Protein 3PH9 (pdb70)

Solvent-accessible surface area: 13250 Å² total; per-residue (Å²): 165,60,45,2,3,24,35,0,5,86,119,5,114,7,13,6,2,19,30,28,0,36,88,89,0,105,159,50,148,62,2,0,0,0,0,3,1,87,79,155,24,156,144,0,72,42,0,16,154,53,0,25,146,34,156,79,0,18,85,6,1,76,84,97,7,20,2,0,1,2,73,48,45,18,112,36,184,96,0,19,72,48,31,117,27,30,2,0,0,1,1,0,4,11,63,79,70,20,24,53,82,1,27,14,134,56,103,129,111,56,4,10,1,44,58,152,3,21,97,61,0,23,87,8,0,72,66,1,45,150,41,82,206,118,60,62,0,9,25,37,0,4,110,120,4,116,7,13,6,4,18,33,28,0,34,100,76,0,103,155,48,112,62,1,0,0,0,0,4,1,88,71,145,26,157,140,0,68,40,0,14,154,55,0,36,149,43,149,78,0,17,84,8,2,75,78,99,6,20,2,0,0,3,69,45,44,15,114,37,180,97,0,22,76,46,30,121,27,32,1,0,0,1,1,0,3,10,61,79,74,19,28,57,105,6,28,16,124,41,106,120,103,58,5,10,2,41,56,167,4,20,96,44,0,18,80,11,0,89,80,0,48,177,25,64,120,79,173

InterPro domains:
  IPR012336 Thioredoxin-like fold [PF13899] (43-124)
  IPR036249 Thioredoxin-like superfamily [SSF52833] (38-136)
  IPR051099 Anterior Gradient and Thioredoxin Domain [PTHR15337] (5-162)

Foldseek 3Di:
DDDQCLLQAPLADADEDPVVQLVCCLVVQAKEKEWEAANPDPQRVQQSNLNHVDDLNRVCRRPRYHYGYDDDDDPDCQQAVLHDDPRFIWIAGNVRRTPPVLFFDDPNRTGDDGNVRVVSVSVSSVVSSVGPD/DDDQCLLQAPLADADEDPVVQLVCCLVVQAKAKEWEADNPDVQQVQQSNVNHVDVLNRVCRRPRYHYHYDPDDDPDCQQAVLHDDPGFIWIAGNVRHTPQVLFFDDPNRGGDDGNVRVVSVSVSSVVSSCHPVVD

Radius of gyration: 19.76 Å; Cα contacts (8 Å, |Δi|>4): 494; chains: 2; bounding box: 32×37×58 Å

Structure (mmCIF, N/CA/C/O backbone):
data_3PH9
#
_entry.id   3PH9
#
_cell.length_a   33.290
_cell.length_b   71.450
_cell.length_c   59.810
_cell.angle_alpha   90.00
_cell.angle_beta   97.72
_cell.angle_gamma   90.00
#
_symmetry.space_group_name_H-M   'P 1 21 1'
#
loop_
_entity.id
_entity.type
_entity.pdbx_description
1 polymer 'Anterior gradient protein 3 homolog'
2 water water
#
loop_
_atom_site.group_PDB
_atom_site.id
_atom_site.type_symbol
_atom_site.label_atom_id
_atom_site.label_alt_id
_atom_site.label_comp_id
_atom_site.label_asym_id
_atom_site.label_entity_id
_atom_site.label_seq_id
_atom_site.pdbx_PDB_ins_code
_atom_site.Cartn_x
_atom_site.Cartn_y
_atom_site.Cartn_z
_atom_site.occupancy
_atom_site.B_iso_or_equiv
_atom_site.auth_seq_id
_atom_site.auth_comp_id
_atom_site.auth_asym_id
_atom_site.auth_atom_id
_atom_site.pdbx_PDB_model_num
ATOM 1 N N . PRO A 1 16 ? 19.988 54.817 51.294 1.00 39.98 31 PRO A N 1
ATOM 2 C CA . PRO A 1 16 ? 18.611 54.477 51.690 1.00 39.21 31 PRO A CA 1
ATOM 3 C C . PRO A 1 16 ? 18.126 53.159 51.050 1.00 37.31 31 PRO A C 1
ATOM 4 O O . PRO A 1 16 ? 17.757 53.131 49.871 1.00 37.35 31 PRO A O 1
ATOM 8 N N . GLN A 1 17 ? 18.134 52.080 51.833 1.00 35.10 32 GLN A N 1
ATOM 9 C CA . GLN A 1 17 ? 17.832 50.742 51.312 1.00 32.52 32 GLN A CA 1
ATOM 10 C C . GLN A 1 17 ? 16.427 50.644 50.722 1.00 30.94 32 GLN A C 1
ATOM 11 O O . GLN A 1 17 ? 15.448 50.889 51.416 1.00 30.63 32 GLN A O 1
ATOM 17 N N . THR A 1 18 ? 16.338 50.280 49.441 1.00 29.25 33 THR A N 1
ATOM 18 C CA . THR A 1 18 ? 15.060 49.984 48.791 1.00 27.86 33 THR A CA 1
ATOM 19 C C . THR A 1 18 ? 14.954 48.492 48.567 1.00 25.78 33 THR A C 1
ATOM 20 O O . THR A 1 18 ? 15.967 47.795 48.512 1.00 26.68 33 THR A O 1
ATOM 24 N N . LEU A 1 19 ? 13.737 47.989 48.432 1.00 23.41 34 LEU A N 1
ATOM 25 C CA . LEU A 1 19 ? 13.561 46.575 48.134 1.00 21.83 34 LEU A CA 1
ATOM 26 C C . LEU A 1 19 ? 13.846 46.291 46.656 1.00 20.00 34 LEU A C 1
ATOM 27 O O . LEU A 1 19 ? 14.238 45.191 46.315 1.00 19.28 34 LEU A O 1
ATOM 32 N N . SER A 1 20 ? 13.621 47.266 45.781 1.00 18.29 35 SER A N 1
ATOM 33 C CA . SER A 1 20 ? 13.840 47.032 44.356 1.00 17.38 35 SER A CA 1
ATOM 34 C C . SER A 1 20 ? 15.326 46.966 43.979 1.00 17.46 35 SER A C 1
ATOM 35 O O . SER A 1 20 ? 15.710 46.227 43.056 1.00 15.90 35 SER A O 1
ATOM 38 N N . ARG A 1 21 ? 16.162 47.756 44.663 1.00 16.80 36 ARG A N 1
ATOM 39 C CA . ARG A 1 21 ? 17.612 47.748 44.419 1.00 17.73 36 ARG A CA 1
ATOM 40 C C . ARG A 1 21 ? 17.962 47.920 42.948 1.00 17.82 36 ARG A C 1
ATOM 41 O O . ARG A 1 21 ? 18.876 47.275 42.451 1.00 19.29 36 ARG A O 1
ATOM 49 N N . GLY A 1 22 ? 17.187 48.733 42.237 1.00 18.32 37 GLY A N 1
ATOM 50 C CA . GLY A 1 22 ? 17.413 48.975 40.816 1.00 18.71 37 GLY A CA 1
ATOM 51 C C . GLY A 1 22 ? 16.785 48.045 39.781 1.00 17.81 37 GLY A C 1
ATOM 52 O O . GLY A 1 22 ? 16.886 48.327 38.579 1.00 20.06 37 GLY A O 1
ATOM 53 N N . TRP A 1 23 ? 16.113 46.979 40.207 1.00 15.75 38 TRP A N 1
ATOM 54 C CA . TRP A 1 23 ? 15.495 46.010 39.258 1.00 15.37 38 TRP A CA 1
ATOM 55 C C . TRP A 1 23 ? 14.109 46.396 38.704 1.00 16.30 38 TRP A C 1
ATOM 56 O O . TRP A 1 23 ? 13.560 45.701 37.822 1.00 16.47 38 TRP A O 1
ATOM 67 N N . GLY A 1 24 ? 13.546 47.478 39.222 1.00 17.95 39 GLY A N 1
ATOM 68 C CA . GLY A 1 24 ? 12.216 47.952 38.822 1.00 19.11 39 GLY A CA 1
ATOM 69 C C . GLY A 1 24 ? 11.448 48.551 39.991 1.00 20.90 39 GLY A C 1
ATOM 70 O O . GLY A 1 24 ? 10.934 47.833 40.821 1.00 19.82 39 GLY A O 1
ATOM 71 N N . ASP A 1 25 ? 11.362 49.882 40.068 1.00 23.28 40 ASP A N 1
ATOM 72 C CA . ASP A 1 25 ? 10.687 50.533 41.206 1.00 24.53 40 ASP A CA 1
ATOM 73 C C . ASP A 1 25 ? 9.149 50.350 41.213 1.00 24.97 40 ASP A C 1
ATOM 74 O O . ASP A 1 25 ? 8.517 50.533 42.260 1.00 24.75 40 ASP A O 1
ATOM 79 N N . ASP A 1 26 ? 8.553 50.003 40.068 1.00 24.69 41 ASP A N 1
ATOM 80 C CA . ASP A 1 26 ? 7.093 49.814 39.972 1.00 25.16 41 ASP A CA 1
ATOM 81 C C . ASP A 1 26 ? 6.681 48.359 40.178 1.00 23.52 41 ASP A C 1
ATOM 82 O O . ASP A 1 26 ? 5.501 48.024 40.095 1.00 24.27 41 ASP A O 1
ATOM 87 N N . ILE A 1 27 ? 7.654 47.473 40.382 1.00 21.34 42 ILE A N 1
ATOM 88 C CA . ILE A 1 27 ? 7.342 46.096 40.783 1.00 18.65 42 ILE A CA 1
ATOM 89 C C . ILE A 1 27 ? 7.028 46.128 42.268 1.00 17.91 42 ILE A C 1
ATOM 90 O O . ILE A 1 27 ? 7.634 46.901 43.028 1.00 17.49 42 ILE A O 1
ATOM 95 N N . THR A 1 28 ? 6.068 45.324 42.689 1.00 17.34 43 THR A N 1
ATOM 96 C CA . THR A 1 28 ? 5.812 45.154 44.127 1.00 17.41 43 THR A CA 1
ATOM 97 C C . THR A 1 28 ? 6.547 43.878 44.523 1.00 15.92 43 THR A C 1
ATOM 98 O O . THR A 1 28 ? 6.111 42.775 44.226 1.00 16.79 43 THR A O 1
ATOM 102 N N . TRP A 1 29 ? 7.678 44.077 45.184 1.00 14.65 44 TRP A N 1
ATOM 103 C CA . TRP A 1 29 ? 8.622 43.027 45.523 1.00 12.44 44 TRP A CA 1
ATOM 104 C C . TRP A 1 29 ? 8.193 42.381 46.835 1.00 12.06 44 TRP A C 1
ATOM 105 O O . TRP A 1 29 ? 7.738 43.076 47.740 1.00 11.51 44 TRP A O 1
ATOM 116 N N . VAL A 1 30 ? 8.307 41.063 46.929 1.00 10.51 45 VAL A N 1
ATOM 117 C CA . VAL A 1 30 ? 8.241 40.400 48.226 1.00 9.89 45 VAL A CA 1
ATOM 118 C C . VAL A 1 30 ? 9.605 40.539 48.861 1.00 10.25 45 VAL A C 1
ATOM 119 O O . VAL A 1 30 ? 10.603 40.766 48.163 1.00 9.95 45 VAL A O 1
ATOM 123 N N . GLN A 1 31 ? 9.659 40.332 50.171 1.00 10.08 46 GLN A N 1
ATOM 124 C CA . GLN A 1 31 ? 10.904 40.537 50.934 1.00 10.71 46 GLN A CA 1
ATOM 125 C C . GLN A 1 31 ? 11.688 39.235 51.134 1.00 10.36 46 GLN A C 1
ATOM 126 O O . GLN A 1 31 ? 12.927 39.228 51.203 1.00 11.32 46 GLN A O 1
ATOM 132 N N . THR A 1 32 ? 10.978 38.126 51.257 1.00 10.65 47 THR A N 1
ATOM 133 C CA . THR A 1 32 ? 11.622 36.856 51.593 1.00 9.34 47 THR A CA 1
ATOM 134 C C . THR A 1 32 ? 11.202 35.754 50.636 1.00 9.73 47 THR A C 1
ATOM 135 O O . THR A 1 32 ? 10.196 35.847 49.917 1.00 8.37 47 THR A O 1
ATOM 139 N N . TYR A 1 33 ? 12.007 34.705 50.637 1.00 9.30 48 TYR A N 1
ATOM 140 C CA . TYR A 1 33 ? 11.733 33.528 49.836 1.00 9.34 48 TYR A CA 1
ATOM 141 C C . TYR A 1 33 ? 10.414 32.873 50.277 1.00 9.15 48 TYR A C 1
ATOM 142 O O . TYR A 1 33 ? 9.575 32.537 49.446 1.00 8.23 48 TYR A O 1
ATOM 151 N N . GLU A 1 34 ? 10.216 32.718 51.582 1.00 9.30 49 GLU A N 1
ATOM 152 C CA . GLU A 1 34 ? 8.996 32.079 52.084 1.00 9.86 49 GLU A CA 1
ATOM 153 C C . GLU A 1 34 ? 7.731 32.873 51.701 1.00 9.54 49 GLU A C 1
ATOM 154 O O . GLU A 1 34 ? 6.701 32.301 51.365 1.00 9.31 49 GLU A O 1
ATOM 160 N N . GLU A 1 35 ? 7.821 34.195 51.729 1.00 9.28 50 GLU A N 1
ATOM 161 C CA . GLU A 1 35 ? 6.721 35.038 51.272 1.00 9.32 50 GLU A CA 1
ATOM 162 C C . GLU A 1 35 ? 6.473 34.833 49.772 1.00 8.94 50 GLU A C 1
ATOM 163 O O . GLU A 1 35 ? 5.325 34.715 49.343 1.00 9.31 50 GLU A O 1
ATOM 169 N N . GLY A 1 36 ? 7.560 34.829 48.995 1.00 8.38 51 GLY A N 1
ATOM 170 C CA . GLY A 1 36 ? 7.515 34.547 47.556 1.00 7.55 51 GLY A CA 1
ATOM 171 C C . GLY A 1 36 ? 6.794 33.243 47.284 1.00 7.60 51 GLY A C 1
ATOM 172 O O . GLY A 1 36 ? 5.882 33.218 46.477 1.00 9.13 51 GLY A O 1
ATOM 173 N N . LEU A 1 37 ? 7.168 32.174 47.985 1.00 7.59 52 LEU A N 1
ATOM 174 C CA . LEU A 1 37 ? 6.529 30.874 47.769 1.00 8.43 52 LEU A CA 1
ATOM 175 C C . LEU A 1 37 ? 5.053 30.885 48.152 1.00 8.74 52 LEU A C 1
ATOM 176 O O . LEU A 1 37 ? 4.231 30.285 47.464 1.00 7.74 52 LEU A O 1
ATOM 181 N N . PHE A 1 38 ? 4.735 31.574 49.250 1.00 10.16 53 PHE A N 1
ATOM 182 C CA . PHE A 1 38 ? 3.362 31.676 49.711 1.00 11.77 53 PHE A CA 1
ATOM 183 C C . PHE A 1 38 ? 2.476 32.279 48.618 1.00 11.71 53 PHE A C 1
ATOM 184 O O . PHE A 1 38 ? 1.462 31.683 48.250 1.00 12.36 53 PHE A O 1
ATOM 192 N N . TYR A 1 39 ? 2.874 33.438 48.089 1.00 10.84 54 TYR A N 1
ATOM 193 C CA . TYR A 1 39 ? 2.094 34.109 47.050 1.00 11.27 54 TYR A CA 1
ATOM 194 C C . TYR A 1 39 ? 2.132 33.423 45.699 1.00 10.44 54 TYR A C 1
ATOM 195 O O . TYR A 1 39 ? 1.145 33.447 44.963 1.00 10.03 54 TYR A O 1
ATOM 204 N N . ALA A 1 40 ? 3.256 32.805 45.360 1.00 9.62 55 ALA A N 1
ATOM 205 C CA . ALA A 1 40 ? 3.330 32.027 44.113 1.00 9.49 55 ALA A CA 1
ATOM 206 C C . ALA A 1 40 ? 2.294 30.920 44.058 1.00 9.22 55 ALA A C 1
ATOM 207 O O . ALA A 1 40 ? 1.552 30.776 43.059 1.00 9.29 55 ALA A O 1
ATOM 209 N N . GLN A 1 41 ? 2.232 30.133 45.123 1.00 8.94 56 GLN A N 1
ATOM 210 C CA . GLN A 1 41 ? 1.301 29.030 45.153 1.00 10.02 56 GLN A CA 1
ATOM 211 C C . GLN A 1 41 ? -0.167 29.535 45.200 1.00 10.48 56 GLN A C 1
ATOM 212 O O . GLN A 1 41 ? -0.993 29.023 44.456 1.00 10.02 56 GLN A O 1
ATOM 218 N N . LYS A 1 42 ? -0.460 30.558 46.013 1.00 10.64 57 LYS A N 1
ATOM 219 C CA . LYS A 1 42 ? -1.831 31.087 46.154 1.00 12.17 57 LYS A CA 1
ATOM 220 C C . LYS A 1 42 ? -2.347 31.734 44.865 1.00 12.67 57 LYS A C 1
ATOM 221 O O . LYS A 1 42 ? -3.504 31.525 44.456 1.00 12.39 57 LYS A O 1
ATOM 227 N N . SER A 1 43 ? -1.487 32.524 44.229 1.00 12.38 58 SER A N 1
ATOM 228 C CA . SER A 1 43 ? -1.887 33.271 43.032 1.00 12.96 58 SER A CA 1
ATOM 229 C C . SER A 1 43 ? -1.626 32.509 41.739 1.00 12.87 58 SER A C 1
ATOM 230 O O . SER A 1 43 ? -2.007 32.972 40.648 1.00 12.67 58 SER A O 1
ATOM 233 N N . LYS A 1 44 ? -1.026 31.320 41.868 1.00 12.62 59 LYS A N 1
ATOM 234 C CA . LYS A 1 44 ? -0.696 30.476 40.726 1.00 12.13 59 LYS A CA 1
ATOM 235 C C . LYS A 1 44 ? 0.173 31.207 39.697 1.00 12.11 59 LYS A C 1
ATOM 236 O O . LYS A 1 44 ? -0.083 31.157 38.495 1.00 12.69 59 LYS A O 1
ATOM 242 N N . LYS A 1 45 ? 1.202 31.884 40.208 1.00 11.12 60 LYS A N 1
ATOM 243 C CA . LYS A 1 45 ? 2.186 32.625 39.419 1.00 11.39 60 LYS A CA 1
ATOM 244 C C . LYS A 1 45 ? 3.571 32.064 39.764 1.00 10.48 60 LYS A C 1
ATOM 245 O O . LYS A 1 45 ? 3.793 31.687 40.903 1.00 11.24 60 LYS A O 1
ATOM 251 N N . PRO A 1 46 ? 4.496 31.984 38.785 1.00 10.57 61 PRO A N 1
ATOM 252 C CA . PRO A 1 46 ? 5.851 31.600 39.152 1.00 9.09 61 PRO A CA 1
ATOM 253 C C . PRO A 1 46 ? 6.494 32.676 39.999 1.00 9.95 61 PRO A C 1
ATOM 254 O O . PRO A 1 46 ? 6.092 33.844 39.934 1.00 9.86 61 PRO A O 1
ATOM 258 N N . LEU A 1 47 ? 7.483 32.272 40.792 1.00 9.72 62 LEU A N 1
ATOM 259 C CA . LEU A 1 47 ? 8.352 33.208 41.500 1.00 9.66 62 LEU A CA 1
ATOM 260 C C . LEU A 1 47 ? 9.676 33.401 40.758 1.00 9.99 62 LEU A C 1
ATOM 261 O O . LEU A 1 47 ? 10.324 32.437 40.326 1.00 9.88 62 LEU A O 1
ATOM 266 N N . MET A 1 48 ? 10.073 34.659 40.604 1.00 9.76 63 MET A N 1
ATOM 267 C CA . MET A 1 48 ? 11.329 34.986 39.992 1.00 10.74 63 MET A CA 1
ATOM 268 C C . MET A 1 48 ? 12.272 35.470 41.081 1.00 10.75 63 MET A C 1
ATOM 269 O O . MET A 1 48 ? 11.933 36.394 41.807 1.00 11.48 63 MET A O 1
ATOM 274 N N . VAL A 1 49 ? 13.420 34.795 41.231 1.00 9.79 64 VAL A N 1
ATOM 275 C CA . VAL A 1 49 ? 14.363 35.076 42.300 1.00 9.60 64 VAL A CA 1
ATOM 276 C C . VAL A 1 49 ? 15.626 35.563 41.622 1.00 9.30 64 VAL A C 1
ATOM 277 O O . VAL A 1 49 ? 16.273 34.803 40.901 1.00 9.35 64 VAL A O 1
ATOM 281 N N . ILE A 1 50 ? 15.954 36.824 41.850 1.00 8.62 65 ILE A N 1
ATOM 282 C CA . ILE A 1 50 ? 17.099 37.457 41.211 1.00 8.62 65 ILE A CA 1
ATOM 283 C C . ILE A 1 50 ? 18.162 37.660 42.265 1.00 8.53 65 ILE A C 1
ATOM 284 O O . ILE A 1 50 ? 17.975 38.444 43.211 1.00 7.12 65 ILE A O 1
ATOM 289 N N . HIS A 1 51 ? 19.270 36.920 42.117 1.00 8.70 66 HIS A N 1
ATOM 290 C CA . HIS A 1 51 ? 20.387 36.984 43.039 1.00 9.35 66 HIS A CA 1
ATOM 291 C C . HIS A 1 51 ? 21.422 37.911 42.437 1.00 9.78 66 HIS A C 1
ATOM 292 O O . HIS A 1 51 ? 21.782 37.745 41.279 1.00 10.15 66 HIS A O 1
ATOM 299 N N . HIS A 1 52 ? 21.923 38.840 43.233 1.00 10.03 67 HIS A N 1
ATOM 300 C CA . HIS A 1 52 ? 22.846 39.863 42.731 1.00 10.93 67 HIS A CA 1
ATOM 301 C C . HIS A 1 52 ? 23.659 40.494 43.850 1.00 11.51 67 HIS A C 1
ATOM 302 O O . HIS A 1 52 ? 23.458 40.205 45.027 1.00 11.12 67 HIS A O 1
ATOM 309 N N . LEU A 1 53 ? 24.614 41.334 43.479 1.00 13.65 68 LEU A N 1
ATOM 310 C CA . LEU A 1 53 ? 25.428 42.066 44.459 1.00 14.56 68 LEU A CA 1
ATOM 311 C C . LEU A 1 53 ? 25.560 43.501 43.972 1.00 16.63 68 LEU A C 1
ATOM 312 O O . LEU A 1 53 ? 25.540 43.745 42.767 1.00 15.45 68 LEU A O 1
ATOM 317 N N . GLU A 1 54 ? 25.690 44.445 44.901 1.00 18.49 69 GLU A N 1
ATOM 318 C CA . GLU A 1 54 ? 25.646 45.858 44.509 1.00 21.33 69 GLU A CA 1
ATOM 319 C C . GLU A 1 54 ? 26.995 46.252 43.884 1.00 22.51 69 GLU A C 1
ATOM 320 O O . GLU A 1 54 ? 27.042 47.032 42.932 1.00 23.56 69 GLU A O 1
ATOM 326 N N . ASP A 1 55 ? 28.076 45.650 44.369 1.00 24.07 70 ASP A N 1
ATOM 327 C CA . ASP A 1 55 ? 29.425 45.937 43.858 1.00 25.76 70 ASP A CA 1
ATOM 328 C C . ASP A 1 55 ? 29.839 45.000 42.714 1.00 25.26 70 ASP A C 1
ATOM 329 O O . ASP A 1 55 ? 31.019 44.706 42.545 1.00 26.69 70 ASP A O 1
ATOM 334 N N . CYS A 1 56 ? 28.873 44.529 41.929 1.00 23.93 71 CYS A N 1
ATOM 335 C CA . CYS A 1 56 ? 29.135 43.623 40.824 1.00 22.24 71 CYS A CA 1
ATOM 336 C C . CYS A 1 56 ? 28.739 44.339 39.540 1.00 21.68 71 CYS A C 1
ATOM 337 O O . CYS A 1 56 ? 27.552 44.616 39.338 1.00 21.64 71 CYS A O 1
ATOM 340 N N . GLN A 1 57 ? 29.725 44.651 38.686 1.00 20.46 72 GLN A N 1
ATOM 341 C CA . GLN A 1 57 ? 29.476 45.342 37.395 1.00 19.87 72 GLN A CA 1
ATOM 342 C C . GLN A 1 57 ? 28.443 44.631 36.536 1.00 18.30 72 GLN A C 1
ATOM 343 O O . GLN A 1 57 ? 27.587 45.273 35.928 1.00 17.27 72 GLN A O 1
ATOM 349 N N . TYR A 1 58 ? 28.546 43.308 36.470 1.00 17.23 73 TYR A N 1
ATOM 350 C CA . TYR A 1 58 ? 27.614 42.506 35.689 1.00 16.60 73 TYR A CA 1
ATOM 351 C C . TYR A 1 58 ? 26.173 42.555 36.225 1.00 15.44 73 TYR A C 1
ATOM 352 O O . TYR A 1 58 ? 25.225 42.678 35.452 1.00 14.08 73 TYR A O 1
ATOM 361 N N . SER A 1 59 ? 26.022 42.478 37.547 1.00 14.65 74 SER A N 1
ATOM 362 C CA . SER A 1 59 ? 24.745 42.735 38.209 1.00 13.90 74 SER A CA 1
ATOM 363 C C . SER A 1 59 ? 24.224 44.128 37.893 1.00 14.04 74 SER A C 1
ATOM 364 O O . SER A 1 59 ? 23.056 44.278 37.562 1.00 13.57 74 SER A O 1
ATOM 367 N N . GLN A 1 60 ? 25.077 45.143 37.990 1.00 14.57 75 GLN A N 1
ATOM 368 C CA . GLN A 1 60 ? 24.645 46.539 37.697 1.00 15.73 75 GLN A CA 1
ATOM 369 C C . GLN A 1 60 ? 24.186 46.720 36.254 1.00 15.40 75 GLN A C 1
ATOM 370 O O . GLN A 1 60 ? 23.144 47.343 35.970 1.00 15.79 75 GLN A O 1
ATOM 376 N N . ALA A 1 61 ? 24.953 46.162 35.329 1.00 15.27 76 ALA A N 1
ATOM 377 C CA . ALA A 1 61 ? 24.637 46.304 33.907 1.00 14.95 76 ALA A CA 1
ATOM 378 C C . ALA A 1 61 ? 23.332 45.605 33.554 1.00 14.60 76 ALA A C 1
ATOM 379 O O . ALA A 1 61 ? 22.501 46.163 32.794 1.00 14.86 76 ALA A O 1
ATOM 381 N N . LEU A 1 62 ? 23.142 44.383 34.062 1.00 12.85 77 LEU A N 1
ATOM 382 C CA . LEU A 1 62 ? 21.892 43.660 33.800 1.00 13.27 77 LEU A CA 1
ATOM 383 C C . LEU A 1 62 ? 20.677 44.378 34.402 1.00 12.83 77 LEU A C 1
ATOM 384 O O . LEU A 1 62 ? 19.614 44.449 33.775 1.00 12.99 77 LEU A O 1
ATOM 389 N N . LYS A 1 63 ? 20.788 44.893 35.618 1.00 13.33 78 LYS A N 1
ATOM 390 C CA . LYS A 1 63 ? 19.583 45.426 36.246 1.00 14.21 78 LYS A CA 1
ATOM 391 C C . LYS A 1 63 ? 19.161 46.724 35.586 1.00 15.47 78 LYS A C 1
ATOM 392 O O . LYS A 1 63 ? 17.972 47.010 35.504 1.00 16.11 78 LYS A O 1
ATOM 398 N N . LYS A 1 64 ? 20.135 47.485 35.098 1.00 17.05 79 LYS A N 1
ATOM 399 C CA . LYS A 1 64 ? 19.839 48.732 34.363 1.00 18.59 79 LYS A CA 1
ATOM 400 C C . LYS A 1 64 ? 18.984 48.454 33.125 1.00 18.99 79 LYS A C 1
ATOM 401 O O . LYS A 1 64 ? 18.016 49.173 32.853 1.00 20.36 79 LYS A O 1
ATOM 407 N N . VAL A 1 65 ? 19.311 47.415 32.361 1.00 18.96 80 VAL A N 1
ATOM 408 C CA . VAL A 1 65 ? 18.488 47.084 31.186 1.00 19.01 80 VAL A CA 1
ATOM 409 C C . VAL A 1 65 ? 17.180 46.362 31.564 1.00 18.37 80 VAL 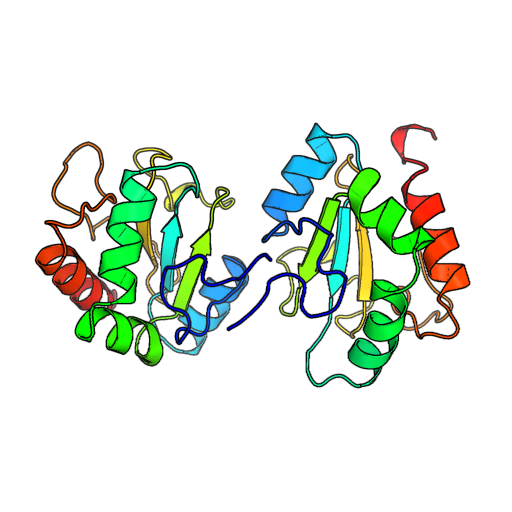A C 1
ATOM 410 O O . VAL A 1 65 ? 16.147 46.572 30.930 1.00 18.69 80 VAL A O 1
ATOM 414 N N . PHE A 1 66 ? 17.210 45.579 32.642 1.00 17.24 81 PHE A N 1
ATOM 415 C CA . PHE A 1 66 ? 16.028 44.888 33.163 1.00 16.74 81 PHE A CA 1
ATOM 416 C C . PHE A 1 66 ? 14.957 45.898 33.628 1.00 16.86 81 PHE A C 1
ATOM 417 O O . PHE A 1 66 ? 13.770 45.809 33.268 1.00 16.70 81 PHE A O 1
ATOM 425 N N . ALA A 1 67 ? 15.391 46.865 34.421 1.00 17.05 82 ALA A N 1
ATOM 426 C CA . ALA A 1 67 ? 14.523 47.939 34.896 1.00 17.37 82 ALA A CA 1
ATOM 427 C C . ALA A 1 67 ? 13.789 48.698 33.776 1.00 18.49 82 ALA A C 1
ATOM 428 O O . ALA A 1 67 ? 12.662 49.143 33.975 1.00 19.55 82 ALA A O 1
ATOM 430 N N . GLN A 1 68 ? 14.434 48.841 32.623 1.00 18.62 83 GLN A N 1
ATOM 431 C CA . GLN A 1 68 ? 13.948 49.726 31.559 1.00 20.32 83 GLN A CA 1
ATOM 432 C C . GLN A 1 68 ? 13.252 48.982 30.409 1.00 19.91 83 GLN A C 1
ATOM 433 O O . GLN A 1 68 ? 12.729 49.612 29.474 1.00 21.19 83 GLN A O 1
ATOM 439 N N . ASN A 1 69 ? 13.230 47.655 30.480 1.00 18.15 84 ASN A N 1
ATOM 440 C CA . ASN A 1 69 ? 12.608 46.858 29.443 1.00 18.32 84 ASN A CA 1
ATOM 441 C C . ASN A 1 69 ? 11.106 46.736 29.683 1.00 18.51 84 ASN A C 1
ATOM 442 O O . ASN A 1 69 ? 10.672 46.166 30.694 1.00 19.17 84 ASN A O 1
ATOM 447 N N . GLU A 1 70 ? 10.312 47.254 28.751 1.00 18.87 85 GLU A N 1
ATOM 448 C CA . GLU A 1 70 ? 8.854 47.283 28.920 1.00 19.26 85 GLU A CA 1
ATOM 449 C C . GLU A 1 70 ? 8.195 45.898 29.050 1.00 18.00 85 GLU A C 1
ATOM 450 O O . GLU A 1 70 ? 7.313 45.696 29.894 1.00 17.66 85 GLU A O 1
ATOM 456 N N . GLU A 1 71 ? 8.581 44.967 28.185 1.00 17.36 86 GLU A N 1
ATOM 457 C CA . GLU A 1 71 ? 7.920 43.657 28.144 1.00 16.47 86 GLU A CA 1
ATOM 458 C C . GLU A 1 71 ? 8.232 42.884 29.423 1.00 15.85 86 GLU A C 1
ATOM 459 O O . GLU A 1 71 ? 7.342 42.240 29.982 1.00 15.05 86 GLU A O 1
ATOM 465 N N . ILE A 1 72 ? 9.491 42.970 29.869 1.00 15.21 87 ILE A N 1
ATOM 466 C CA . ILE A 1 72 ? 9.945 42.342 31.114 1.00 14.69 87 ILE A CA 1
ATOM 467 C C . ILE A 1 72 ? 9.199 42.910 32.320 1.00 13.85 87 ILE A C 1
ATOM 468 O O . ILE A 1 72 ? 8.684 42.176 33.190 1.00 12.36 87 ILE A O 1
ATOM 473 N N . GLN A 1 73 ? 9.105 44.224 32.362 1.00 14.91 88 GLN A N 1
ATOM 474 C CA . GLN A 1 73 ? 8.408 44.899 33.472 1.00 14.96 88 GLN A CA 1
ATOM 475 C C . GLN A 1 73 ? 6.906 44.587 33.555 1.00 15.24 88 GLN A C 1
ATOM 476 O O . GLN A 1 73 ? 6.366 44.380 34.663 1.00 14.79 88 GLN A O 1
ATOM 482 N N . GLU A 1 74 ? 6.238 44.485 32.407 1.00 16.09 89 GLU A N 1
ATOM 483 C CA . GLU A 1 74 ? 4.817 44.098 32.394 1.00 16.33 89 GLU A CA 1
ATOM 484 C C . GLU A 1 74 ? 4.614 42.689 32.937 1.00 15.43 89 GLU A C 1
ATOM 485 O O . GLU A 1 74 ? 3.740 42.487 33.780 1.00 14.44 89 GLU A O 1
ATOM 491 N N . MET A 1 75 ? 5.423 41.721 32.480 1.00 14.41 90 MET A N 1
ATOM 492 C CA . MET A 1 75 ? 5.368 40.367 33.053 1.00 14.12 90 MET A CA 1
ATOM 493 C C . MET A 1 75 ? 5.692 40.356 34.543 1.00 13.26 90 MET A C 1
ATOM 494 O O . MET A 1 75 ? 5.023 39.665 35.302 1.00 13.00 90 MET A O 1
ATOM 499 N N . ALA A 1 76 ? 6.733 41.086 34.935 1.00 13.05 91 ALA A N 1
ATOM 500 C CA . ALA A 1 76 ? 7.202 41.075 36.331 1.00 13.02 91 ALA A CA 1
ATOM 501 C C . ALA A 1 76 ? 6.093 41.588 37.267 1.00 13.14 91 ALA A C 1
ATOM 502 O O . ALA A 1 76 ? 5.855 41.045 38.340 1.00 12.45 91 ALA A O 1
ATOM 504 N N . GLN A 1 77 ? 5.390 42.618 36.805 1.00 13.13 92 GLN A N 1
ATOM 505 C CA . GLN A 1 77 ? 4.364 43.301 37.584 1.00 13.93 92 GLN A CA 1
ATOM 506 C C . GLN A 1 77 ? 3.090 42.460 37.716 1.00 13.36 92 GLN A C 1
ATOM 507 O O . GLN A 1 77 ? 2.465 42.412 38.791 1.00 14.53 92 GLN A O 1
ATOM 513 N N . ASN A 1 78 ? 2.703 41.812 36.628 1.00 13.54 93 ASN A N 1
ATOM 514 C CA . ASN A 1 78 ? 1.377 41.219 36.515 1.00 14.04 93 ASN A CA 1
ATOM 515 C C . ASN A 1 78 ? 1.309 39.708 36.398 1.00 14.05 93 ASN A C 1
ATOM 516 O O . ASN A 1 78 ? 0.235 39.136 36.549 1.00 14.58 93 ASN A O 1
ATOM 521 N N . LYS A 1 79 ? 2.425 39.050 36.105 1.00 13.14 94 LYS A N 1
ATOM 522 C CA . LYS A 1 79 ? 2.385 37.616 35.891 1.00 13.46 94 LYS A CA 1
ATOM 523 C C . LYS A 1 79 ? 3.293 36.832 36.820 1.00 11.37 94 LYS A C 1
ATOM 524 O O . LYS A 1 79 ? 3.172 35.613 36.850 1.00 12.37 94 LYS A O 1
ATOM 530 N N . PHE A 1 80 ? 4.200 37.514 37.541 1.00 10.60 95 PHE A N 1
ATOM 531 C CA . PHE A 1 80 ? 5.144 36.876 38.434 1.00 9.74 95 PHE A CA 1
ATOM 532 C C . PHE A 1 80 ? 5.048 37.406 39.861 1.00 9.42 95 PHE A C 1
ATOM 533 O O . PHE A 1 80 ? 4.587 38.543 40.096 1.00 9.29 95 PHE A O 1
ATOM 541 N N . ILE A 1 81 ? 5.528 36.593 40.790 1.00 8.07 96 ILE A N 1
ATOM 542 C CA . ILE A 1 81 ? 5.879 37.046 42.119 1.00 7.34 96 ILE A CA 1
ATOM 543 C C . ILE A 1 81 ? 7.383 37.339 41.998 1.00 8.07 96 ILE A C 1
ATOM 544 O O . ILE A 1 81 ? 8.108 36.566 41.352 1.00 8.66 96 ILE A O 1
ATOM 549 N N . MET A 1 82 ? 7.822 38.470 42.547 1.00 8.42 97 MET A N 1
ATOM 550 C CA . MET A 1 82 ? 9.175 38.983 42.303 1.00 8.66 97 MET A CA 1
ATOM 551 C C . MET A 1 82 ? 9.980 39.152 43.571 1.00 8.35 97 MET A C 1
ATOM 552 O O . MET A 1 82 ? 9.534 39.809 44.505 1.00 8.53 97 MET A O 1
ATOM 557 N N . LEU A 1 83 ? 11.193 38.573 43.580 1.00 7.93 98 LEU A N 1
ATOM 558 C CA . LEU A 1 83 ? 12.103 38.682 44.726 1.00 8.22 98 LEU A CA 1
ATOM 559 C C . LEU A 1 83 ? 13.526 38.915 44.238 1.00 7.75 98 LEU A C 1
ATOM 560 O O . LEU A 1 83 ? 13.968 38.242 43.302 1.00 7.88 98 LEU A O 1
ATOM 565 N N . ASN A 1 84 ? 14.238 39.843 44.861 1.00 8.96 99 ASN A N 1
ATOM 566 C CA . ASN A 1 84 ? 15.668 39.970 44.605 1.00 9.01 99 ASN A CA 1
ATOM 567 C C . ASN A 1 84 ? 16.428 39.978 45.930 1.00 9.59 99 ASN A C 1
ATOM 568 O O . ASN A 1 84 ? 15.983 40.591 46.905 1.00 8.04 99 ASN A O 1
ATOM 573 N N . LEU A 1 85 ? 17.580 39.301 45.944 1.00 9.98 100 LEU A N 1
ATOM 574 C CA . LEU A 1 85 ? 18.331 39.009 47.158 1.00 10.55 100 LEU A CA 1
ATOM 575 C C . LEU A 1 85 ? 19.794 39.292 46.928 1.00 10.98 100 LEU A C 1
ATOM 576 O O . LEU A 1 85 ? 20.288 39.070 45.827 1.00 9.62 100 LEU A O 1
ATOM 581 N N . MET A 1 86 ? 20.502 39.729 47.976 1.00 10.53 101 MET A N 1
ATOM 582 C CA . MET A 1 86 ? 21.946 39.839 47.893 1.00 11.39 101 MET A CA 1
ATOM 583 C C . MET A 1 86 ? 22.654 38.937 48.915 1.00 11.83 101 MET A C 1
ATOM 584 O O . MET A 1 86 ? 23.849 39.094 49.190 1.00 12.37 101 MET A O 1
ATOM 589 N N . HIS A 1 87 ? 21.893 38.004 49.469 1.00 12.19 102 HIS A N 1
ATOM 590 C CA . HIS A 1 87 ? 22.369 36.988 50.396 1.00 11.99 102 HIS A CA 1
ATOM 591 C C . HIS A 1 87 ? 21.623 35.698 50.040 1.00 13.39 102 HIS A C 1
ATOM 592 O O . HIS A 1 87 ? 20.447 35.761 49.668 1.00 12.61 102 HIS A O 1
ATOM 599 N N . GLU A 1 88 ? 22.298 34.545 50.119 1.00 15.34 103 GLU A N 1
ATOM 600 C CA . GLU A 1 88 ? 21.695 33.267 49.717 1.00 17.32 103 GLU A CA 1
ATOM 601 C C . GLU A 1 88 ? 20.568 32.803 50.653 1.00 18.03 103 GLU A C 1
ATOM 602 O O . GLU A 1 88 ? 20.581 33.061 51.874 1.00 19.83 103 GLU A O 1
ATOM 608 N N . THR A 1 89 ? 19.570 32.150 50.063 1.00 18.22 104 THR A N 1
ATOM 609 C CA . THR A 1 89 ? 18.450 31.580 50.813 1.00 18.40 104 THR A CA 1
ATOM 610 C C . THR A 1 89 ? 18.953 30.288 51.434 1.00 19.24 104 THR A C 1
ATOM 611 O O . THR A 1 89 ? 20.126 29.923 51.254 1.00 19.28 104 THR A O 1
ATOM 615 N N . THR A 1 90 ? 18.064 29.594 52.156 1.00 19.15 105 THR A N 1
ATOM 616 C CA . THR A 1 90 ? 18.379 28.282 52.718 1.00 19.02 105 THR A CA 1
ATOM 617 C C . THR A 1 90 ? 18.147 27.126 51.740 1.00 18.74 105 THR A C 1
ATOM 618 O O . THR A 1 90 ? 18.375 25.975 52.117 1.00 20.22 105 THR A O 1
ATOM 622 N N . ASP A 1 91 ? 17.726 27.419 50.509 1.00 17.34 106 ASP A N 1
ATOM 623 C CA . ASP A 1 91 ? 17.348 26.368 49.540 1.00 16.72 106 ASP A CA 1
ATOM 624 C C . ASP A 1 91 ? 18.497 26.131 48.537 1.00 15.96 106 ASP A C 1
ATOM 625 O O . ASP A 1 91 ? 18.760 26.944 47.647 1.00 15.81 106 ASP A O 1
ATOM 630 N N . LYS A 1 92 ? 19.187 25.004 48.683 1.00 15.98 107 LYS A N 1
ATOM 631 C CA . LYS A 1 92 ? 20.276 24.665 47.769 1.00 15.92 107 LYS A CA 1
ATOM 632 C C . LYS A 1 92 ? 19.759 24.440 46.347 1.00 14.33 107 LYS A C 1
ATOM 633 O O . LYS A 1 92 ? 20.529 24.489 45.398 1.00 14.14 107 LYS A O 1
ATOM 639 N N . ASN A 1 93 ? 18.458 24.202 46.198 1.00 13.22 108 ASN A N 1
ATOM 640 C CA . ASN A 1 93 ? 17.857 24.103 44.855 1.00 13.17 108 ASN A CA 1
ATOM 641 C C . ASN A 1 93 ? 17.907 25.420 44.057 1.00 11.44 108 ASN A C 1
ATOM 642 O O . ASN A 1 93 ? 17.725 25.412 42.839 1.00 10.90 108 ASN A O 1
ATOM 647 N N . LEU A 1 94 ? 18.150 26.543 44.727 1.00 11.20 109 LEU A N 1
ATOM 648 C CA . LEU A 1 94 ? 18.310 27.824 44.026 1.00 10.36 109 LEU A CA 1
ATOM 649 C C . LEU A 1 94 ? 19.742 28.125 43.618 1.00 11.78 109 LEU A C 1
ATOM 650 O O . LEU A 1 94 ? 20.012 29.202 43.090 1.00 11.81 109 LEU A O 1
ATOM 655 N N . SER A 1 95 ? 20.664 27.220 43.922 1.00 12.20 110 SER A N 1
ATOM 656 C CA . SER A 1 95 ? 22.037 27.366 43.438 1.00 12.65 110 SER A CA 1
ATOM 657 C C . SER A 1 95 ? 22.636 26.017 43.001 1.00 13.38 110 SER A C 1
ATOM 658 O O . SER A 1 95 ? 23.719 25.640 43.469 1.00 13.83 110 SER A O 1
ATOM 661 N N . PRO A 1 96 ? 21.959 25.313 42.086 1.00 13.73 111 PRO A N 1
ATOM 662 C CA . PRO A 1 96 ? 22.410 23.974 41.731 1.00 14.41 111 PRO A CA 1
ATOM 663 C C . PRO A 1 96 ? 23.732 23.900 40.998 1.00 14.66 111 PRO A C 1
ATOM 664 O O . PRO A 1 96 ? 24.362 22.851 41.044 1.00 14.52 111 PRO A O 1
ATOM 668 N N . ASP A 1 97 ? 24.183 24.996 40.378 1.00 13.80 112 ASP A N 1
ATOM 669 C CA . ASP A 1 97 ? 25.520 25.013 39.791 1.00 13.57 112 ASP A CA 1
ATOM 670 C C . ASP A 1 97 ? 26.356 26.195 40.242 1.00 13.45 112 ASP A C 1
ATOM 671 O O . ASP A 1 97 ? 27.203 26.674 39.486 1.00 14.00 112 ASP A O 1
ATOM 676 N N . GLY A 1 98 ? 26.144 26.620 41.493 1.00 13.17 113 GLY A N 1
ATOM 677 C CA . GLY A 1 98 ? 27.032 27.550 42.164 1.00 13.00 113 GLY A CA 1
ATOM 678 C C . GLY A 1 98 ? 26.330 28.825 42.561 1.00 12.17 113 GLY A C 1
ATOM 679 O O . GLY A 1 98 ? 25.211 29.060 42.141 1.00 12.59 113 GLY A O 1
ATOM 680 N N . GLN A 1 99 ? 26.996 29.637 43.377 1.00 12.45 114 GLN A N 1
ATOM 681 C CA . GLN A 1 99 ? 26.410 30.854 43.924 1.00 12.26 114 GLN A CA 1
ATOM 682 C C . GLN A 1 99 ? 26.931 32.128 43.277 1.00 11.37 114 GLN A C 1
ATOM 683 O O . GLN A 1 99 ? 26.973 33.189 43.893 1.00 11.77 114 GLN A O 1
ATOM 689 N N . TYR A 1 100 ? 27.298 32.030 42.016 1.00 11.10 115 TYR A N 1
ATOM 690 C CA . TYR A 1 100 ? 27.641 33.200 41.209 1.00 10.76 115 TYR A CA 1
ATOM 691 C C . TYR A 1 100 ? 26.430 34.134 41.072 1.00 10.68 115 TYR A C 1
ATOM 692 O O . TYR A 1 100 ? 25.275 33.735 41.291 1.00 9.94 115 TYR A O 1
ATOM 701 N N . VAL A 1 101 ? 26.716 35.369 40.681 1.00 10.73 116 VAL A N 1
ATOM 702 C CA . VAL A 1 101 ? 25.711 36.375 40.431 1.00 10.20 116 VAL A CA 1
ATOM 703 C C . VAL A 1 101 ? 26.132 37.210 39.219 1.00 11.34 116 VAL A C 1
ATOM 704 O O . VAL A 1 101 ? 27.316 37.248 38.876 1.00 10.88 116 VAL A O 1
ATOM 708 N N . PRO A 1 102 ? 25.165 37.847 38.539 1.00 11.18 117 PRO A N 1
ATOM 709 C CA . PRO A 1 102 ? 23.723 37.696 38.733 1.00 11.02 117 PRO A CA 1
ATOM 710 C C . PRO A 1 102 ? 23.189 36.308 38.361 1.00 9.87 117 PRO A C 1
ATOM 711 O O . PRO A 1 102 ? 23.682 35.658 37.434 1.00 11.08 117 PRO A O 1
ATOM 715 N N . ARG A 1 103 ? 22.171 35.878 39.083 1.00 9.61 118 ARG A N 1
ATOM 716 C CA . ARG A 1 103 ? 21.638 34.533 38.943 1.00 9.95 118 ARG A CA 1
ATOM 717 C C . ARG A 1 103 ? 20.127 34.626 39.073 1.00 9.96 118 ARG A C 1
ATOM 718 O O . ARG A 1 103 ? 19.630 34.978 40.141 1.00 10.73 118 ARG A O 1
ATOM 726 N N . ILE A 1 104 ? 19.413 34.286 37.998 1.00 9.19 119 ILE A N 1
ATOM 727 C CA . ILE A 1 104 ? 17.961 34.365 37.975 1.00 9.28 119 ILE A CA 1
ATOM 728 C C . ILE A 1 104 ? 17.325 32.969 37.905 1.00 9.60 119 ILE A C 1
ATOM 729 O O . ILE A 1 104 ?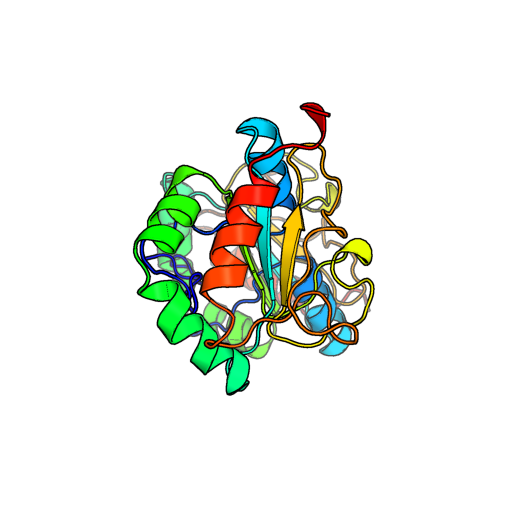 17.530 32.221 36.944 1.00 10.23 119 ILE A O 1
ATOM 734 N N . MET A 1 105 ? 16.610 32.602 38.972 1.00 8.74 120 MET A N 1
ATOM 735 C CA . MET A 1 105 ? 15.974 31.304 39.064 1.00 8.52 120 MET A CA 1
ATOM 736 C C . MET A 1 105 ? 14.472 31.527 39.009 1.00 8.11 120 MET A C 1
ATOM 737 O O . MET A 1 105 ? 13.959 32.538 39.525 1.00 8.17 120 MET A O 1
ATOM 742 N N . PHE A 1 106 ? 13.774 30.574 38.419 1.00 8.32 121 PHE A N 1
ATOM 743 C CA . PHE A 1 106 ? 12.310 30.586 38.386 1.00 8.46 121 PHE A CA 1
ATOM 744 C C . PHE A 1 106 ? 11.814 29.456 39.274 1.00 8.59 121 PHE A C 1
ATOM 745 O O . PHE A 1 106 ? 12.359 28.357 39.230 1.00 9.28 121 PHE A O 1
ATOM 753 N N . VAL A 1 107 ? 10.787 29.718 40.086 1.00 7.68 122 VAL A N 1
ATOM 754 C CA . VAL A 1 107 ? 10.137 28.660 40.875 1.00 6.90 122 VAL A CA 1
ATOM 755 C C . VAL A 1 107 ? 8.668 28.537 40.454 1.00 8.41 122 VAL A C 1
ATOM 756 O O . VAL A 1 107 ? 7.920 29.533 40.476 1.00 9.36 122 VAL A O 1
ATOM 760 N N . ASP A 1 108 ? 8.263 27.324 40.069 1.00 9.69 123 ASP A N 1
ATOM 761 C CA . ASP A 1 108 ? 6.884 27.042 39.647 1.00 9.80 123 ASP A CA 1
ATOM 762 C C . ASP A 1 108 ? 5.974 27.178 40.882 1.00 10.41 123 ASP A C 1
ATOM 763 O O . ASP A 1 108 ? 6.455 27.045 41.988 1.00 11.34 123 ASP A O 1
ATOM 768 N N . PRO A 1 109 ? 4.660 27.490 40.699 1.00 11.41 124 PRO A N 1
ATOM 769 C CA . PRO A 1 109 ? 3.706 27.620 41.809 1.00 11.35 124 PRO A CA 1
ATOM 770 C C . PRO A 1 109 ? 3.521 26.348 42.637 1.00 11.48 124 PRO A C 1
ATOM 771 O O . PRO A 1 109 ? 3.068 26.424 43.791 1.00 11.33 124 PRO A O 1
ATOM 775 N N . SER A 1 110 ? 3.881 25.209 42.049 1.00 11.50 125 SER A N 1
ATOM 776 C CA . SER A 1 110 ? 3.941 23.924 42.747 1.00 12.06 125 SER A CA 1
ATOM 777 C C . SER A 1 110 ? 5.055 23.851 43.773 1.00 11.65 125 SER A C 1
ATOM 778 O O . SER A 1 110 ? 5.176 22.825 44.456 1.00 10.08 125 SER A O 1
ATOM 781 N N . LEU A 1 111 ? 5.866 24.913 43.835 1.00 10.60 126 LEU A N 1
ATOM 782 C CA . LEU A 1 111 ? 7.052 25.057 44.698 1.00 10.53 126 LEU A CA 1
ATOM 783 C C . LEU A 1 111 ? 8.333 24.421 44.122 1.00 10.89 126 LEU A C 1
ATOM 784 O O . LEU A 1 111 ? 9.383 24.490 44.741 1.00 11.29 126 LEU A O 1
ATOM 789 N N . THR A 1 112 ? 8.257 23.859 42.925 1.00 11.06 127 THR A N 1
ATOM 790 C CA . THR A 1 112 ? 9.402 23.201 42.290 1.00 11.18 127 THR A CA 1
ATOM 791 C C . THR A 1 112 ? 10.251 24.210 41.511 1.00 10.72 127 THR A C 1
ATOM 792 O O . THR A 1 112 ? 9.738 24.935 40.658 1.00 9.90 127 THR A O 1
ATOM 796 N N . VAL A 1 113 ? 11.547 24.248 41.819 1.00 8.79 128 VAL A N 1
ATOM 797 C CA . VAL A 1 113 ? 12.477 25.124 41.094 1.00 8.57 128 VAL A CA 1
ATOM 798 C C . VAL A 1 113 ? 12.651 24.644 39.652 1.00 7.85 128 VAL A C 1
ATOM 799 O O . VAL A 1 113 ? 12.809 23.448 39.404 1.00 7.67 128 VAL A O 1
ATOM 803 N N . ARG A 1 114 ? 12.557 25.560 38.698 1.00 7.50 129 ARG A N 1
ATOM 804 C CA . ARG A 1 114 ? 12.675 25.218 37.284 1.00 7.84 129 ARG A CA 1
ATOM 805 C C . ARG A 1 114 ? 14.151 25.229 36.868 1.00 7.80 129 ARG A C 1
ATOM 806 O O . ARG A 1 114 ? 14.640 26.172 36.233 1.00 7.08 129 ARG A O 1
ATOM 814 N N . ALA A 1 115 ? 14.845 24.144 37.187 1.00 8.51 130 ALA A N 1
ATOM 815 C CA . ALA A 1 115 ? 16.243 24.028 36.825 1.00 8.47 130 ALA A CA 1
ATOM 816 C C . ALA A 1 115 ? 16.402 23.882 35.296 1.00 8.90 130 ALA A C 1
ATOM 817 O O . ALA A 1 115 ? 17.494 24.088 34.763 1.00 9.41 130 ALA A O 1
ATOM 819 N N . ASP A 1 116 ? 15.301 23.583 34.590 1.00 8.96 131 ASP A N 1
ATOM 820 C CA . ASP A 1 116 ? 15.300 23.482 33.126 1.00 9.25 131 ASP A CA 1
ATOM 821 C C . ASP A 1 116 ? 15.239 24.840 32.395 1.00 9.64 131 ASP A C 1
ATOM 822 O O . ASP A 1 116 ? 15.341 24.901 31.158 1.00 9.91 131 ASP A O 1
ATOM 827 N N . ILE A 1 117 ? 15.073 25.926 33.136 1.00 8.81 132 ILE A N 1
ATOM 828 C CA . ILE A 1 117 ? 14.984 27.238 32.545 1.00 8.68 132 ILE A CA 1
ATOM 829 C C . ILE A 1 117 ? 16.328 27.908 32.759 1.00 8.92 132 ILE A C 1
ATOM 830 O O . ILE A 1 117 ? 16.593 28.474 33.816 1.00 9.01 132 ILE A O 1
ATOM 835 N N . ALA A 1 118 ? 17.166 27.833 31.737 1.00 9.07 133 ALA A N 1
ATOM 836 C CA . ALA A 1 118 ? 18.572 28.188 31.851 1.00 10.12 133 ALA A CA 1
ATOM 837 C C . ALA A 1 118 ? 18.967 29.121 30.715 1.00 10.80 133 ALA A C 1
ATOM 838 O O . ALA A 1 118 ? 18.365 29.092 29.629 1.00 10.32 133 ALA A O 1
ATOM 840 N N . GLY A 1 119 ? 19.994 29.937 30.967 1.00 10.98 134 GLY A N 1
ATOM 841 C CA . GLY A 1 119 ? 20.531 30.844 29.967 1.00 11.91 134 GLY A CA 1
ATOM 842 C C . GLY A 1 119 ? 21.507 30.176 29.021 1.00 13.17 134 GLY A C 1
ATOM 843 O O . GLY A 1 119 ? 21.474 28.960 28.839 1.00 12.26 134 GLY A O 1
ATOM 844 N N . ARG A 1 120 ? 22.387 30.966 28.417 1.00 13.70 135 ARG A N 1
ATOM 845 C CA . ARG A 1 120 ? 23.200 30.429 27.337 1.00 15.24 135 ARG A CA 1
ATOM 846 C C . ARG A 1 120 ? 24.487 29.741 27.772 1.00 15.20 135 ARG A C 1
ATOM 847 O O . ARG A 1 120 ? 25.065 29.033 26.959 1.00 15.05 135 ARG A O 1
ATOM 855 N N . TYR A 1 121 ? 24.940 29.964 29.009 1.00 15.65 136 TYR A N 1
ATOM 856 C CA . TYR A 1 121 ? 26.248 29.462 29.469 1.00 16.65 136 TYR A CA 1
ATOM 857 C C . TYR A 1 121 ? 26.130 28.119 30.198 1.00 17.28 136 TYR A C 1
ATOM 858 O O . TYR A 1 121 ? 25.511 28.042 31.259 1.00 15.36 136 TYR A O 1
ATOM 867 N N . SER A 1 122 ? 26.749 27.067 29.645 1.00 17.93 137 SER A N 1
ATOM 868 C CA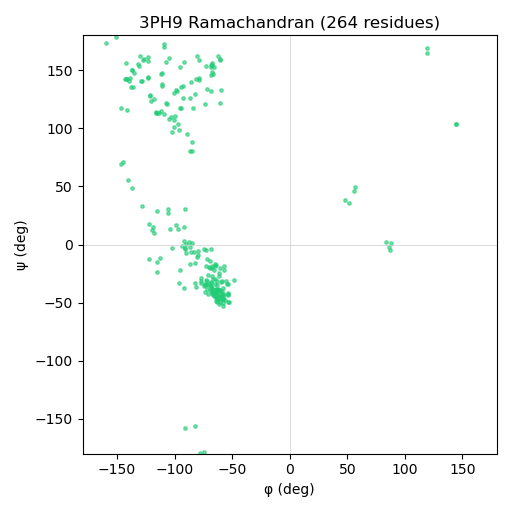 . SER A 1 122 ? 26.528 25.707 30.165 1.00 18.93 137 SER A CA 1
ATOM 869 C C . SER A 1 122 ? 27.069 25.486 31.574 1.00 18.71 137 SER A C 1
ATOM 870 O O . SER A 1 122 ? 26.519 24.656 32.298 1.00 19.46 137 SER A O 1
ATOM 873 N N . ASN A 1 123 ? 28.126 26.192 31.955 1.00 18.11 138 ASN A N 1
ATOM 874 C CA . ASN A 1 123 ? 28.634 26.077 33.317 1.00 17.98 138 ASN A CA 1
ATOM 875 C C . ASN A 1 123 ? 28.287 27.275 34.228 1.00 16.19 138 ASN A C 1
ATOM 876 O O . ASN A 1 123 ? 28.806 27.402 35.319 1.00 14.93 138 ASN A O 1
ATOM 881 N N . ARG A 1 124 ? 27.352 28.108 33.771 1.00 14.21 139 ARG A N 1
ATOM 882 C CA . ARG A 1 124 ? 26.728 29.177 34.581 1.00 13.60 139 ARG A CA 1
ATOM 883 C C . ARG A 1 124 ? 25.286 29.332 34.119 1.00 11.91 139 ARG A C 1
ATOM 884 O O . ARG A 1 124 ? 24.899 30.359 33.543 1.00 12.01 139 ARG A O 1
ATOM 892 N N . LEU A 1 125 ? 24.491 28.321 34.422 1.00 10.37 140 LEU A N 1
ATOM 893 C CA . LEU A 1 125 ? 23.240 28.083 33.718 1.00 9.77 140 LEU A CA 1
ATOM 894 C C . LEU A 1 125 ? 22.169 29.133 33.955 1.00 9.32 140 LEU A C 1
ATOM 895 O O . LEU A 1 125 ? 21.204 29.215 33.192 1.00 9.62 140 LEU A O 1
ATOM 900 N N . TYR A 1 126 ? 22.310 29.909 35.017 1.00 8.50 141 TYR A N 1
ATOM 901 C CA . TYR A 1 126 ? 21.241 30.831 35.413 1.00 8.34 141 TYR A CA 1
ATOM 902 C C . TYR A 1 126 ? 21.691 32.265 35.413 1.00 8.89 141 TYR A C 1
ATOM 903 O O . TYR A 1 126 ? 20.972 33.145 35.921 1.00 8.75 141 TYR A O 1
ATOM 912 N N . THR A 1 127 ? 22.863 32.528 34.820 1.00 8.53 142 THR A N 1
ATOM 913 C CA . THR A 1 127 ? 23.276 33.904 34.600 1.00 9.06 142 THR A CA 1
ATOM 914 C C . THR A 1 127 ? 22.847 34.425 33.218 1.00 9.28 142 THR A C 1
ATOM 915 O O . THR A 1 127 ? 22.594 33.662 32.258 1.00 8.93 142 THR A O 1
ATOM 919 N N . TYR A 1 128 ? 22.769 35.749 33.158 1.00 9.88 143 TYR A N 1
ATOM 920 C CA . TYR A 1 128 ? 22.391 36.497 31.977 1.00 9.96 143 TYR A CA 1
ATOM 921 C C . TYR A 1 128 ? 23.231 37.773 31.950 1.00 10.81 143 TYR A C 1
ATOM 922 O O . TYR A 1 128 ? 23.521 38.379 33.003 1.00 9.56 143 TYR A O 1
ATOM 931 N N . GLU A 1 129 ? 23.642 38.164 30.750 1.00 10.67 144 GLU A N 1
ATOM 932 C CA . GLU A 1 129 ? 24.254 39.453 30.528 1.00 12.44 144 GLU A CA 1
ATOM 933 C C . GLU A 1 129 ? 23.263 40.323 29.737 1.00 12.91 144 GLU A C 1
ATOM 934 O O . GLU A 1 129 ? 22.238 39.838 29.271 1.00 13.48 144 GLU A O 1
ATOM 940 N N . PRO A 1 130 ? 23.584 41.608 29.558 1.00 13.74 145 PRO A N 1
ATOM 941 C CA . PRO A 1 130 ? 22.633 42.439 28.805 1.00 14.21 145 PRO A CA 1
ATOM 942 C C . PRO A 1 130 ? 22.258 41.900 27.436 1.00 14.75 145 PRO A C 1
ATOM 943 O O . PRO A 1 130 ? 21.100 42.028 27.020 1.00 15.17 145 PRO A O 1
ATOM 947 N N . ARG A 1 131 ? 23.194 41.250 26.756 1.00 15.00 146 ARG A N 1
ATOM 948 C CA . ARG A 1 131 ? 22.922 40.756 25.407 1.00 16.15 146 ARG A CA 1
ATOM 949 C C . ARG A 1 131 ? 22.002 39.555 25.382 1.00 16.00 146 ARG A C 1
ATOM 950 O O . ARG A 1 131 ? 21.651 39.063 24.314 1.00 16.81 146 ARG A O 1
ATOM 958 N N . ASP A 1 132 ? 21.636 39.054 26.554 1.00 15.67 147 ASP A N 1
ATOM 959 C CA . ASP A 1 132 ? 20.760 37.898 26.643 1.00 15.37 147 ASP A CA 1
ATOM 960 C C . ASP A 1 132 ? 19.318 38.260 26.910 1.00 15.31 147 ASP A C 1
ATOM 961 O O . ASP A 1 132 ? 18.547 37.384 27.297 1.00 14.85 147 ASP A O 1
ATOM 966 N N . LEU A 1 133 ? 18.921 39.514 26.699 1.00 15.26 148 LEU A N 1
ATOM 967 C CA . LEU A 1 133 ? 17.545 39.908 27.054 1.00 15.17 148 LEU A CA 1
ATOM 968 C C . LEU A 1 133 ? 16.451 39.185 26.276 1.00 14.77 148 LEU A C 1
ATOM 969 O O . LEU A 1 133 ? 15.416 38.854 26.869 1.00 14.28 148 LEU A O 1
ATOM 974 N N . PRO A 1 134 ? 16.654 38.940 24.964 1.00 13.84 149 PRO A N 1
ATOM 975 C CA . PRO A 1 134 ? 15.651 38.135 24.248 1.00 13.51 149 PRO A CA 1
ATOM 976 C C . PRO A 1 134 ? 15.454 36.729 24.843 1.00 12.51 149 PRO A C 1
ATOM 977 O O . PRO A 1 134 ? 14.327 36.234 24.945 1.00 12.51 149 PRO A O 1
ATOM 981 N N . LEU A 1 135 ? 16.551 36.100 25.239 1.00 11.77 150 LEU A N 1
ATOM 982 C CA . LEU A 1 135 ? 16.507 34.794 25.903 1.00 10.84 150 LEU A CA 1
ATOM 983 C C . LEU A 1 135 ? 15.850 34.856 27.296 1.00 10.62 150 LEU A C 1
ATOM 984 O O . LEU A 1 135 ? 15.063 33.967 27.651 1.00 10.03 150 LEU A O 1
ATOM 989 N N . LEU A 1 136 ? 16.139 35.894 28.075 1.00 10.35 151 LEU A N 1
ATOM 990 C CA . LEU A 1 136 ? 15.502 36.040 29.412 1.00 10.47 151 LEU A CA 1
ATOM 991 C C . LEU A 1 136 ? 13.994 36.221 29.262 1.00 10.67 151 LEU A C 1
ATOM 992 O O . LEU A 1 136 ? 13.207 35.609 30.001 1.00 10.47 151 LEU A O 1
ATOM 997 N N . ILE A 1 137 ? 13.586 37.042 28.286 1.00 11.29 152 ILE A N 1
ATOM 998 C CA . ILE A 1 137 ? 12.177 37.195 27.948 1.00 10.99 152 ILE A CA 1
ATOM 999 C C . ILE A 1 137 ? 11.539 35.863 27.558 1.00 11.57 152 ILE A C 1
ATOM 1000 O O . ILE A 1 137 ? 10.459 35.527 28.055 1.00 11.36 152 ILE A O 1
ATOM 1005 N N . GLU A 1 138 ? 12.205 35.091 26.709 1.00 12.11 153 GLU A N 1
ATOM 1006 C CA . GLU A 1 138 ? 11.680 33.789 26.337 1.00 12.49 153 GLU A CA 1
ATOM 1007 C C . GLU A 1 138 ? 11.622 32.847 27.543 1.00 11.17 153 GLU A C 1
ATOM 1008 O O . GLU A 1 138 ? 10.664 32.134 27.693 1.00 10.14 153 GLU A O 1
ATOM 1014 N N . ASN A 1 139 ? 12.619 32.872 28.418 1.00 11.20 154 ASN A N 1
ATOM 1015 C CA . ASN A 1 139 ? 12.589 32.020 29.609 1.00 10.73 154 ASN A CA 1
ATOM 1016 C C . ASN A 1 139 ? 11.504 32.414 30.634 1.00 10.94 154 ASN A C 1
ATOM 1017 O O . ASN A 1 139 ? 10.961 31.547 31.327 1.00 10.56 154 ASN A O 1
ATOM 1022 N N . MET A 1 140 ? 11.202 33.712 30.748 1.00 11.35 155 MET A N 1
ATOM 1023 C CA . MET A 1 140 ? 10.087 34.158 31.592 1.00 11.07 155 MET A CA 1
ATOM 1024 C C . MET A 1 140 ? 8.801 33.528 31.049 1.00 11.28 155 MET A C 1
ATOM 1025 O O . MET A 1 140 ? 7.990 32.969 31.785 1.00 8.92 155 MET A O 1
ATOM 1030 N N . LYS A 1 141 ? 8.639 33.581 29.735 1.00 11.59 156 LYS A N 1
ATOM 1031 C CA . LYS A 1 141 ? 7.496 32.944 29.080 1.00 11.38 156 LYS A CA 1
ATOM 1032 C C . LYS A 1 141 ? 7.442 31.417 29.313 1.00 11.97 156 LYS A C 1
ATOM 1033 O O . LYS A 1 141 ? 6.367 30.863 29.509 1.00 12.25 156 LYS A O 1
ATOM 1039 N N . LYS A 1 142 ? 8.607 30.770 29.296 1.00 11.27 157 LYS A N 1
ATOM 1040 C CA . LYS A 1 142 ? 8.743 29.335 29.577 1.00 11.62 157 LYS A CA 1
ATOM 1041 C C . LYS A 1 142 ? 8.268 29.036 31.002 1.00 10.73 157 LYS A C 1
ATOM 1042 O O . LYS A 1 142 ? 7.583 28.037 31.237 1.00 10.84 157 LYS A O 1
ATOM 1048 N N . ALA A 1 143 ? 8.600 29.936 31.926 1.00 10.31 158 ALA A N 1
ATOM 1049 C CA . ALA A 1 143 ? 8.204 29.785 33.319 1.00 10.66 158 ALA A CA 1
ATOM 1050 C C . ALA A 1 143 ? 6.695 29.947 33.486 1.00 11.24 158 ALA A C 1
ATOM 1051 O O . ALA A 1 143 ? 6.100 29.328 34.373 1.00 11.76 158 ALA A O 1
ATOM 1053 N N . LEU A 1 144 ? 6.085 30.781 32.649 1.00 12.50 159 LEU A N 1
ATOM 1054 C CA . LEU A 1 144 ? 4.619 30.942 32.633 1.00 13.19 159 LEU A CA 1
ATOM 1055 C C . LEU A 1 144 ? 3.842 29.721 32.103 1.00 14.67 159 LEU A C 1
ATOM 1056 O O . LEU A 1 144 ? 2.632 29.584 32.362 1.00 14.82 159 LEU A O 1
ATOM 1061 N N . ARG A 1 145 ? 4.516 28.851 31.353 1.00 15.93 160 ARG A N 1
ATOM 1062 C CA . ARG A 1 145 ? 3.947 27.555 30.976 1.00 17.84 160 ARG A CA 1
ATOM 1063 C C . ARG A 1 145 ? 4.236 26.617 32.135 1.00 18.75 160 ARG A C 1
ATOM 1064 O O . ARG A 1 145 ? 5.276 25.939 32.189 1.00 18.75 160 ARG A O 1
ATOM 1072 N N . LEU A 1 146 ? 3.310 26.607 33.081 1.00 19.65 161 LEU A N 1
ATOM 1073 C CA . LEU A 1 146 ? 3.508 25.957 34.366 1.00 20.17 161 LEU A CA 1
ATOM 1074 C C . LEU A 1 146 ? 3.766 24.467 34.201 1.00 21.40 161 LEU A C 1
ATOM 1075 O O . LEU A 1 146 ? 3.424 23.878 33.178 1.00 20.88 161 LEU A O 1
ATOM 1080 N N . ILE A 1 147 ? 4.372 23.852 35.205 1.00 23.12 162 ILE A N 1
ATOM 1081 C CA . ILE A 1 147 ? 4.668 22.425 35.161 1.00 25.02 162 ILE A CA 1
ATOM 1082 C C . ILE A 1 147 ? 3.451 21.582 34.737 1.00 27.53 162 ILE A C 1
ATOM 1083 O O . ILE A 1 147 ? 3.607 20.544 34.084 1.00 28.74 162 ILE A O 1
ATOM 1088 N N . GLN A 1 148 ? 2.242 22.035 35.048 1.00 30.20 163 GLN A N 1
ATOM 1089 C CA . GLN A 1 148 ? 1.064 21.551 34.281 1.00 31.92 163 GLN A CA 1
ATOM 1090 C C . GLN A 1 148 ? 0.397 22.674 33.475 1.00 32.70 163 GLN A C 1
ATOM 1091 O O . GLN A 1 148 ? 0.722 22.907 32.291 1.00 33.20 163 GLN A O 1
ATOM 1097 N N . PRO B 1 16 ? 8.533 54.026 45.870 1.00 32.36 31 PRO B N 1
ATOM 1098 C CA . PRO B 1 16 ? 9.234 52.735 45.954 1.00 31.81 31 PRO B CA 1
ATOM 1099 C C . PRO B 1 16 ? 9.290 52.149 47.376 1.00 30.36 31 PRO B C 1
ATOM 1100 O O . PRO B 1 16 ? 9.497 52.873 48.359 1.00 30.44 31 PRO B O 1
ATOM 1104 N N . GLN B 1 17 ? 9.131 50.835 47.475 1.00 29.04 32 GLN B N 1
ATOM 1105 C CA . GLN B 1 17 ? 9.263 50.155 48.764 1.00 27.40 32 GLN B CA 1
ATOM 1106 C C . GLN B 1 17 ? 10.658 50.356 49.379 1.00 26.27 32 GLN B C 1
ATOM 1107 O O . GLN B 1 17 ? 11.677 50.182 48.708 1.00 25.64 32 GLN B O 1
ATOM 1113 N N . THR B 1 18 ? 10.703 50.702 50.665 1.00 24.54 33 THR B N 1
ATOM 1114 C CA . THR B 1 18 ? 11.972 50.814 51.387 1.00 23.72 33 THR B CA 1
ATOM 1115 C C . THR B 1 18 ? 12.097 49.605 52.273 1.00 21.84 33 THR B C 1
ATOM 1116 O O . THR B 1 18 ? 11.092 48.951 52.573 1.00 21.61 33 THR B O 1
ATOM 1120 N N . LEU B 1 19 ? 13.314 49.305 52.707 1.00 20.34 34 LEU B N 1
ATOM 1121 C CA . LEU B 1 19 ? 13.495 48.188 53.651 1.00 18.85 34 LEU B CA 1
ATOM 1122 C C . LEU B 1 19 ? 13.203 48.606 55.088 1.00 16.99 34 LEU B C 1
ATOM 1123 O O . LEU B 1 19 ? 12.744 47.788 55.862 1.00 15.85 34 LEU B O 1
ATOM 1128 N N . SER B 1 20 ? 13.491 49.862 55.452 1.00 16.09 35 SER B N 1
ATOM 1129 C CA . SER B 1 20 ? 13.324 50.306 56.826 1.00 14.99 35 SER B CA 1
ATOM 1130 C C . SER B 1 20 ? 11.847 50.476 57.238 1.00 14.43 35 S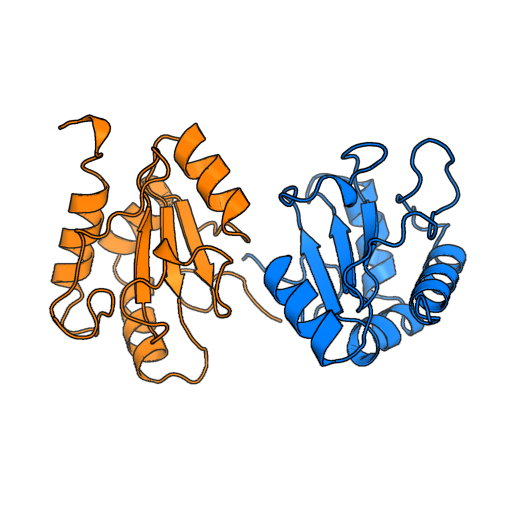ER B C 1
ATOM 1131 O O . SER B 1 20 ? 11.525 50.317 58.408 1.00 11.64 35 SER B O 1
ATOM 1134 N N . ARG B 1 21 ? 10.977 50.826 56.279 1.00 13.76 36 ARG B N 1
ATOM 1135 C CA . ARG B 1 21 ? 9.525 51.001 56.503 1.00 14.47 36 ARG B CA 1
ATOM 1136 C C . ARG B 1 21 ? 9.213 51.861 57.725 1.00 14.70 36 ARG B C 1
ATOM 1137 O O . ARG B 1 21 ? 8.307 51.558 58.492 1.00 14.18 36 ARG B O 1
ATOM 1145 N N . GLY B 1 22 ? 10.017 52.894 57.927 1.00 15.91 37 GLY B N 1
ATOM 1146 C CA . GLY B 1 22 ? 9.802 53.844 59.001 1.00 16.01 37 GLY B CA 1
ATOM 1147 C C . GLY B 1 22 ? 10.410 53.529 60.355 1.00 15.29 37 GLY B C 1
ATOM 1148 O O . GLY B 1 22 ? 10.214 54.306 61.273 1.00 15.73 37 GLY B O 1
ATOM 1149 N N . TRP B 1 23 ? 11.137 52.405 60.489 1.00 14.29 38 TRP B N 1
ATOM 1150 C CA . TRP B 1 23 ? 11.714 51.976 61.772 1.00 13.27 38 TRP B CA 1
ATOM 1151 C C . TRP B 1 23 ? 13.131 52.495 62.025 1.00 14.22 38 TRP B C 1
ATOM 1152 O O . TRP B 1 23 ? 13.691 52.267 63.088 1.00 13.83 38 TRP B O 1
ATOM 1163 N N . GLY B 1 24 ? 13.699 53.199 61.051 1.00 15.66 39 GLY B N 1
ATOM 1164 C CA . GLY B 1 24 ? 15.025 53.781 61.209 1.00 16.71 39 GLY B CA 1
ATOM 1165 C C . GLY B 1 24 ? 15.782 53.739 59.903 1.00 17.88 39 GLY B C 1
ATOM 1166 O O . GLY B 1 24 ? 16.251 52.686 59.486 1.00 17.81 39 GLY B O 1
ATOM 1167 N N . ASP B 1 25 ? 15.881 54.879 59.231 1.00 19.94 40 ASP B N 1
ATOM 1168 C CA . ASP B 1 25 ? 16.571 54.932 57.943 1.00 21.33 40 ASP B CA 1
ATOM 1169 C C . ASP B 1 25 ? 18.094 54.698 58.032 1.00 21.38 40 ASP B C 1
ATOM 1170 O O . ASP B 1 25 ? 18.693 54.227 57.070 1.00 22.74 40 ASP B O 1
ATOM 1175 N N . ASP B 1 26 ? 18.710 55.015 59.165 1.00 21.36 41 ASP B N 1
ATOM 1176 C CA . ASP B 1 26 ? 20.173 54.914 59.286 1.00 21.53 41 ASP B CA 1
ATOM 1177 C C . ASP B 1 26 ? 20.602 53.559 59.815 1.00 19.86 41 ASP B C 1
ATOM 1178 O O . ASP B 1 26 ? 21.783 53.333 60.062 1.00 19.76 41 ASP B O 1
ATOM 1183 N N . ILE B 1 27 ? 19.639 52.664 60.031 1.00 18.13 42 ILE B N 1
ATOM 1184 C CA . ILE B 1 27 ? 19.922 51.257 60.312 1.00 16.36 42 ILE B CA 1
ATOM 1185 C C . ILE B 1 27 ? 20.180 50.573 58.993 1.00 16.30 42 ILE B C 1
ATOM 1186 O O . ILE B 1 27 ? 19.556 50.918 57.975 1.00 16.11 42 ILE B O 1
ATOM 1191 N N . THR B 1 28 ? 21.131 49.639 58.975 1.00 15.72 43 THR B N 1
ATOM 1192 C CA . THR B 1 28 ? 21.344 48.837 57.773 1.00 15.42 43 THR B CA 1
ATOM 1193 C C . THR B 1 28 ? 20.633 47.513 58.071 1.00 14.15 43 THR B C 1
ATOM 1194 O O . THR B 1 28 ? 21.121 46.709 58.851 1.00 15.09 43 THR B O 1
ATOM 1198 N N . TRP B 1 29 ? 19.433 47.366 57.514 1.00 12.52 44 TRP B N 1
ATOM 1199 C CA . TRP B 1 29 ? 18.530 46.242 57.782 1.00 11.21 44 TRP B CA 1
ATOM 1200 C C . TRP B 1 29 ? 18.992 45.019 56.991 1.00 10.97 44 TRP B C 1
ATOM 1201 O O . TRP B 1 29 ? 19.417 45.179 55.853 1.00 12.20 44 TRP B O 1
ATOM 1212 N N . VAL B 1 30 ? 18.901 43.817 57.572 1.00 10.14 45 VAL B N 1
ATOM 1213 C CA . VAL B 1 30 ? 19.007 42.568 56.802 1.00 9.86 45 VAL B CA 1
ATOM 1214 C C . VAL B 1 30 ? 17.663 42.350 56.134 1.00 10.11 45 VAL B C 1
ATOM 1215 O O . VAL B 1 30 ? 16.668 42.931 56.553 1.00 10.50 45 VAL B O 1
ATOM 1219 N N . GLN B 1 31 ? 17.632 41.557 55.066 1.00 10.34 46 GLN B N 1
ATOM 1220 C CA . GLN B 1 31 ? 16.389 41.321 54.311 1.00 10.11 46 GLN B CA 1
ATOM 1221 C C . GLN B 1 31 ? 15.596 40.091 54.787 1.00 10.37 46 GLN B C 1
ATOM 1222 O O . GLN B 1 31 ? 14.362 40.098 54.798 1.00 10.81 46 GLN B O 1
ATOM 1228 N N . THR B 1 32 ? 16.306 39.038 55.155 1.00 10.70 47 THR B N 1
ATOM 1229 C CA . THR B 1 32 ? 15.668 37.773 55.539 1.00 10.05 47 THR B CA 1
ATOM 1230 C C . THR B 1 32 ? 16.053 37.319 56.937 1.00 9.91 47 THR B C 1
ATOM 1231 O O . THR B 1 32 ? 17.081 37.724 57.510 1.00 9.91 47 THR B O 1
ATOM 1235 N N . TYR B 1 33 ? 15.233 36.431 57.477 1.00 9.73 48 TYR B N 1
ATOM 1236 C CA . TYR B 1 33 ? 15.511 35.808 58.781 1.00 10.15 48 TYR B CA 1
ATOM 1237 C C . TYR B 1 33 ? 16.813 35.032 58.733 1.00 10.51 48 TYR B C 1
ATOM 1238 O O . TYR B 1 33 ? 17.641 35.144 59.625 1.00 9.39 48 TYR B O 1
ATOM 1247 N N . GLU B 1 34 ? 17.007 34.263 57.667 1.00 11.27 49 GLU B N 1
ATOM 1248 C CA . GLU B 1 34 ? 18.242 33.455 57.538 1.00 12.58 49 GLU B CA 1
ATOM 1249 C C . GLU B 1 34 ? 19.516 34.318 57.461 1.00 11.67 49 GLU B C 1
ATOM 1250 O O . GLU B 1 34 ? 20.541 33.991 58.062 1.00 11.58 49 GLU B O 1
ATOM 1256 N N . GLU B 1 35 ? 19.438 35.435 56.755 1.00 10.42 50 GLU B N 1
ATOM 1257 C CA . GLU B 1 35 ? 20.542 36.397 56.725 1.00 10.68 50 GLU B CA 1
ATOM 1258 C C . GLU B 1 35 ? 20.756 36.994 58.114 1.00 10.53 50 GLU B C 1
ATOM 1259 O O . GLU B 1 35 ? 21.887 37.137 58.573 1.00 11.07 50 GLU B O 1
ATOM 1265 N N . GLY B 1 36 ? 19.675 37.328 58.803 1.00 9.92 51 GLY B N 1
ATOM 1266 C CA . GLY B 1 36 ? 19.802 37.872 60.142 1.00 9.30 51 GLY B CA 1
ATOM 1267 C C . GLY B 1 36 ? 20.500 36.926 61.098 1.00 9.87 51 GLY B C 1
ATOM 1268 O O . GLY B 1 36 ? 21.381 37.343 61.837 1.00 9.53 51 GLY B O 1
ATOM 1269 N N . LEU B 1 37 ? 20.126 35.651 61.047 1.00 10.14 52 LEU B N 1
ATOM 1270 C CA . LEU B 1 37 ? 20.709 34.629 61.918 1.00 11.22 52 LEU B CA 1
ATOM 1271 C C . LEU B 1 37 ? 22.181 34.438 61.559 1.00 11.30 52 LEU B C 1
ATOM 1272 O O . LEU B 1 37 ? 23.027 34.351 62.444 1.00 11.04 52 LEU B O 1
ATOM 1277 N N . PHE B 1 38 ? 22.484 34.413 60.260 1.00 12.05 53 PHE B N 1
ATOM 1278 C CA . PHE B 1 38 ? 23.871 34.303 59.816 1.00 12.49 53 PHE B CA 1
ATOM 1279 C C . PHE B 1 38 ? 24.736 35.380 60.458 1.00 11.67 53 PHE B C 1
ATOM 1280 O O . PHE B 1 38 ? 25.789 35.082 61.010 1.00 10.88 53 PHE B O 1
ATOM 1288 N N . TYR B 1 39 ? 24.286 36.640 60.393 1.00 12.19 54 TYR B N 1
ATOM 1289 C CA . TYR B 1 39 ? 25.055 37.746 60.961 1.00 11.88 54 TYR B CA 1
ATOM 1290 C C . TYR B 1 39 ? 25.046 37.824 62.496 1.00 10.79 54 TYR B C 1
ATOM 1291 O O . TYR B 1 39 ? 26.054 38.194 63.105 1.00 9.01 54 TYR B O 1
ATOM 1300 N N . ALA B 1 40 ? 23.936 37.469 63.130 1.00 10.00 55 ALA B N 1
ATOM 1301 C CA . ALA B 1 40 ? 23.885 37.391 64.592 1.00 10.74 55 ALA B CA 1
ATOM 1302 C C . ALA B 1 40 ? 24.941 36.420 65.143 1.00 11.62 55 ALA B C 1
ATOM 1303 O O . ALA B 1 40 ? 25.670 36.755 66.080 1.00 12.95 55 ALA B O 1
ATOM 1305 N N . GLN B 1 41 ? 25.033 35.232 64.546 1.00 12.62 56 GLN B N 1
ATOM 1306 C CA . GLN B 1 41 ? 26.038 34.234 64.931 1.00 14.28 56 GLN B CA 1
ATOM 1307 C C . GLN B 1 41 ? 27.465 34.717 64.670 1.00 14.26 56 GLN B C 1
ATOM 1308 O O . GLN B 1 41 ? 28.360 34.549 65.520 1.00 14.30 56 GLN B O 1
ATOM 1314 N N . LYS B 1 42 ? 27.691 35.239 63.470 1.00 13.35 57 LYS B N 1
ATOM 1315 C CA . LYS B 1 42 ? 29.013 35.714 63.094 1.00 14.40 57 LYS B CA 1
ATOM 1316 C C . LYS B 1 42 ? 29.503 36.855 64.001 1.00 14.54 57 LYS B C 1
ATOM 1317 O O . LYS B 1 42 ? 30.633 36.819 64.539 1.00 13.97 57 LYS B O 1
ATOM 1323 N N . SER B 1 43 ? 28.664 37.873 64.155 1.00 13.69 58 SER B N 1
ATOM 1324 C CA . SER B 1 43 ? 29.049 39.078 64.892 1.00 15.06 58 SER B CA 1
ATOM 1325 C C . SER B 1 43 ? 28.839 38.983 66.426 1.00 14.26 58 SER B C 1
ATOM 1326 O O . SER B 1 43 ? 29.230 39.891 67.175 1.00 15.19 58 SER B O 1
ATOM 1329 N N . LYS B 1 44 ? 28.218 37.890 66.873 1.00 13.34 59 LYS B N 1
ATOM 1330 C CA . LYS B 1 44 ? 27.851 37.664 68.259 1.00 13.52 59 LYS B CA 1
ATOM 1331 C C . LYS B 1 44 ? 26.976 38.809 68.745 1.00 13.79 59 LYS B C 1
ATOM 1332 O O . LYS B 1 44 ? 27.259 39.444 69.755 1.00 14.88 59 LYS B O 1
ATOM 1338 N N . LYS B 1 45 ? 25.953 39.116 67.948 1.00 13.40 60 LYS B N 1
ATOM 1339 C CA . LYS B 1 45 ? 24.964 40.143 68.272 1.00 11.78 60 LYS B CA 1
ATOM 1340 C C . LYS B 1 45 ? 23.580 39.476 68.256 1.00 10.83 60 LYS B C 1
ATOM 1341 O O . LYS B 1 45 ? 23.343 38.541 67.479 1.00 12.12 60 LYS B O 1
ATOM 1347 N N . PRO B 1 46 ? 22.678 39.887 69.162 1.00 10.01 61 PRO B N 1
ATOM 1348 C CA . PRO B 1 46 ? 21.312 39.406 69.006 1.00 9.37 61 PRO B CA 1
ATOM 1349 C C . PRO B 1 46 ? 20.681 39.979 67.759 1.00 8.87 61 PRO B C 1
ATOM 1350 O O . PRO B 1 46 ? 21.115 41.032 67.264 1.00 7.61 61 PRO B O 1
ATOM 1354 N N . LEU B 1 47 ? 19.696 39.231 67.246 1.00 8.52 62 LEU B N 1
ATOM 1355 C CA . LEU B 1 47 ? 18.863 39.636 66.144 1.00 8.50 62 LEU B CA 1
ATOM 1356 C C . LEU B 1 47 ? 17.544 40.128 66.702 1.00 9.06 62 LEU B C 1
ATOM 1357 O O . LEU B 1 47 ? 16.913 39.467 67.551 1.00 8.10 62 LEU B O 1
ATOM 1362 N N . MET B 1 48 ? 17.155 41.303 66.244 1.00 8.88 63 MET B N 1
ATOM 1363 C CA . MET B 1 48 ? 15.922 41.937 66.668 1.00 10.21 63 MET B CA 1
ATOM 1364 C C . MET B 1 48 ? 15.000 41.801 65.484 1.00 10.08 63 MET B C 1
ATOM 1365 O O . MET B 1 48 ? 15.320 42.262 64.371 1.00 10.88 63 MET B O 1
ATOM 1370 N N . VAL B 1 49 ? 13.869 41.136 65.698 1.00 9.76 64 VAL B N 1
ATOM 1371 C CA . VAL B 1 49 ? 12.899 40.919 64.642 1.00 9.56 64 VAL B CA 1
ATOM 1372 C C . VAL B 1 49 ? 11.588 41.683 64.919 1.00 9.82 64 VAL B C 1
ATOM 1373 O O . VAL B 1 49 ? 10.861 41.347 65.832 1.00 8.76 64 VAL B O 1
ATOM 1377 N N . ILE B 1 50 ? 11.296 42.681 64.092 1.00 8.75 65 ILE B N 1
ATOM 1378 C CA . ILE B 1 50 ? 10.129 43.548 64.280 1.00 9.13 65 ILE B CA 1
ATOM 1379 C C . ILE B 1 50 ? 9.087 43.165 63.275 1.00 8.92 65 ILE B C 1
ATOM 1380 O O . ILE B 1 50 ? 9.285 43.375 62.072 1.00 8.30 65 ILE B O 1
ATOM 1385 N N . HIS B 1 51 ? 8.009 42.528 63.755 1.00 8.22 66 HIS B N 1
ATOM 1386 C CA . HIS B 1 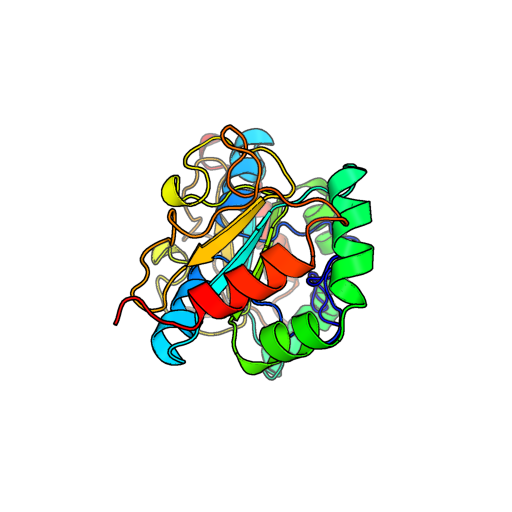51 ? 6.874 42.147 62.917 1.00 8.19 66 HIS B CA 1
ATOM 1387 C C . HIS B 1 51 ? 5.813 43.264 62.964 1.00 7.79 66 HIS B C 1
ATOM 1388 O O . HIS B 1 51 ? 5.407 43.680 64.035 1.00 8.31 66 HIS B O 1
ATOM 1395 N N . HIS B 1 52 ? 5.391 43.762 61.803 1.00 8.35 67 HIS B N 1
ATOM 1396 C CA . HIS B 1 52 ? 4.423 44.862 61.744 1.00 8.67 67 HIS B CA 1
ATOM 1397 C C . HIS B 1 52 ? 3.567 44.821 60.481 1.00 9.38 67 HIS B C 1
ATOM 1398 O O . HIS B 1 52 ? 3.718 43.927 59.631 1.00 9.82 67 HIS B O 1
ATOM 1405 N N . LEU B 1 53 ? 2.643 45.769 60.384 1.00 10.10 68 LEU B N 1
ATOM 1406 C CA . LEU B 1 53 ? 1.890 45.993 59.153 1.00 11.24 68 LEU B CA 1
ATOM 1407 C C . LEU B 1 53 ? 1.773 47.477 58.878 1.00 12.73 68 LEU B C 1
ATOM 1408 O O . LEU B 1 53 ? 1.737 48.276 59.807 1.00 12.59 68 LEU B O 1
ATOM 1413 N N . GLU B 1 54 ? 1.685 47.854 57.605 1.00 15.14 69 GLU B N 1
ATOM 1414 C CA . GLU B 1 54 ? 1.608 49.280 57.237 1.00 16.89 69 GLU B CA 1
ATOM 1415 C C . GLU B 1 54 ? 0.322 49.961 57.670 1.00 17.92 69 GLU B C 1
ATOM 1416 O O . GLU B 1 54 ? 0.349 51.108 58.116 1.00 18.54 69 GLU B O 1
ATOM 1422 N N . ASP B 1 55 ? -0.791 49.254 57.580 1.00 18.82 70 ASP B N 1
ATOM 1423 C CA . ASP B 1 55 ? -2.090 49.845 57.922 1.00 20.03 70 ASP B CA 1
ATOM 1424 C C . ASP B 1 55 ? -2.493 49.636 59.395 1.00 19.50 70 ASP B C 1
ATOM 1425 O O . ASP B 1 55 ? -3.643 49.849 59.765 1.00 20.54 70 ASP B O 1
ATOM 1430 N N . CYS B 1 56 ? -1.547 49.255 60.239 1.00 18.20 71 CYS B N 1
ATOM 1431 C CA . CYS B 1 56 ? -1.822 49.021 61.637 1.00 17.04 71 CYS B CA 1
ATOM 1432 C C . CYS B 1 56 ? -1.475 50.308 62.396 1.00 16.73 71 CYS B C 1
ATOM 1433 O O . CYS B 1 56 ? -0.332 50.738 62.371 1.00 15.37 71 CYS B O 1
ATOM 1436 N N . GLN B 1 57 ? -2.458 50.948 63.032 1.00 16.64 72 GLN B N 1
ATOM 1437 C CA . GLN B 1 57 ? -2.210 52.238 63.709 1.00 17.18 72 GLN B CA 1
ATOM 1438 C C . GLN B 1 57 ? -1.215 52.078 64.849 1.00 15.93 72 GLN B C 1
ATOM 1439 O O . GLN B 1 57 ? -0.436 52.975 65.132 1.00 16.13 72 GLN B O 1
ATOM 1445 N N . TYR B 1 58 ? -1.264 50.944 65.520 1.00 15.62 73 TYR B N 1
ATOM 1446 C CA . TYR B 1 58 ? -0.382 50.706 66.645 1.00 15.56 73 TYR B CA 1
ATOM 1447 C C . TYR B 1 58 ? 1.058 50.488 66.183 1.00 14.53 73 TYR B C 1
ATOM 1448 O O . TYR B 1 58 ? 2.016 50.940 66.841 1.00 14.28 73 TYR B O 1
ATOM 1457 N N . SER B 1 59 ? 1.219 49.791 65.055 1.00 13.68 74 SER B N 1
ATOM 1458 C CA . SER B 1 59 ? 2.529 49.665 64.418 1.00 13.12 74 SER B CA 1
ATOM 1459 C C . SER B 1 59 ? 3.055 51.049 64.076 1.00 13.24 74 SER B C 1
ATOM 1460 O O . SER B 1 59 ? 4.208 51.364 64.366 1.00 11.03 74 SER B O 1
ATOM 1463 N N . GLN B 1 60 ? 2.185 51.876 63.475 1.00 13.50 75 GLN B N 1
ATOM 1464 C CA . GLN B 1 60 ? 2.584 53.203 63.025 1.00 13.88 75 GLN B CA 1
ATOM 1465 C C . GLN B 1 60 ? 2.989 54.083 64.201 1.00 13.65 75 GLN B C 1
ATOM 1466 O O . GLN B 1 60 ? 3.972 54.812 64.122 1.00 13.62 75 GLN B O 1
ATOM 1472 N N . ALA B 1 61 ? 2.230 54.011 65.292 1.00 13.21 76 ALA B N 1
ATOM 1473 C CA . ALA B 1 61 ? 2.509 54.835 66.471 1.00 12.83 76 ALA B CA 1
ATOM 1474 C C . ALA B 1 61 ? 3.811 54.452 67.161 1.00 12.03 76 ALA B C 1
ATOM 1475 O O . ALA B 1 61 ? 4.593 55.329 67.580 1.00 12.49 76 ALA B O 1
ATOM 1477 N N . LEU B 1 62 ? 4.073 53.153 67.238 1.00 10.89 77 LEU B N 1
ATOM 1478 C CA . LEU B 1 62 ? 5.288 52.671 67.885 1.00 10.64 77 LEU B CA 1
ATOM 1479 C C . LEU B 1 62 ? 6.517 52.991 67.022 1.00 10.47 77 LEU B C 1
ATOM 1480 O O . LEU B 1 62 ? 7.572 53.403 67.545 1.00 9.81 77 LEU B O 1
ATOM 1485 N N . LYS B 1 63 ? 6.417 52.796 65.711 1.00 10.76 78 LYS B N 1
ATOM 1486 C CA . LYS B 1 63 ? 7.613 53.010 64.895 1.00 12.40 78 LYS B CA 1
ATOM 1487 C C . LYS B 1 63 ? 7.961 54.481 64.810 1.00 12.90 78 LYS B C 1
ATOM 1488 O O . LYS B 1 63 ? 9.129 54.822 64.685 1.00 12.45 78 LYS B O 1
ATOM 1494 N N . LYS B 1 64 ? 6.970 55.356 64.968 1.00 14.22 79 LYS B N 1
ATOM 1495 C CA . LYS B 1 64 ? 7.233 56.786 64.956 1.00 16.10 79 LYS B CA 1
ATOM 1496 C C . LYS B 1 64 ? 8.202 57.215 66.061 1.00 15.79 79 LYS B C 1
ATOM 1497 O O . LYS B 1 64 ? 9.118 57.998 65.791 1.00 16.76 79 LYS B O 1
ATOM 1503 N N . VAL B 1 65 ? 8.038 56.667 67.268 1.00 14.20 80 VAL B N 1
ATOM 1504 C CA . VAL B 1 65 ? 8.975 56.925 68.369 1.00 13.58 80 VAL B CA 1
ATOM 1505 C C . VAL B 1 65 ? 10.246 56.070 68.304 1.00 12.72 80 VAL B C 1
ATOM 1506 O O . VAL B 1 65 ? 11.318 56.541 68.682 1.00 13.30 80 VAL B O 1
ATOM 1510 N N . PHE B 1 66 ? 10.121 54.814 67.869 1.00 11.34 81 PHE B N 1
ATOM 1511 C CA . PHE B 1 66 ? 11.275 53.896 67.737 1.00 11.07 81 PHE B CA 1
ATOM 1512 C C . PHE B 1 66 ? 12.345 54.490 66.830 1.00 11.04 81 PHE B C 1
ATOM 1513 O O . PHE B 1 66 ? 13.528 54.523 67.173 1.00 11.64 81 PHE B O 1
ATOM 1521 N N . ALA B 1 67 ? 11.912 54.995 65.682 1.00 11.24 82 ALA B N 1
ATOM 1522 C CA . ALA B 1 67 ? 12.816 55.665 64.726 1.00 11.69 82 ALA B CA 1
ATOM 1523 C C . ALA B 1 67 ? 13.542 56.898 65.278 1.00 12.46 82 ALA B C 1
ATOM 1524 O O . ALA B 1 67 ? 14.658 57.197 64.846 1.00 11.95 82 ALA B O 1
ATOM 1526 N N . GLN B 1 68 ? 12.908 57.630 66.195 1.00 13.11 83 GLN B N 1
ATOM 1527 C CA . GLN B 1 68 ? 13.459 58.910 66.648 1.00 14.37 83 GLN B CA 1
ATOM 1528 C C . GLN B 1 68 ? 14.292 58.819 67.916 1.00 13.78 83 GLN B C 1
ATOM 1529 O O . GLN B 1 68 ? 15.085 59.711 68.174 1.00 12.32 83 GLN B O 1
ATOM 1535 N N . ASN B 1 69 ? 14.092 57.778 68.723 1.00 11.98 84 ASN B N 1
ATOM 1536 C CA . ASN B 1 69 ? 14.793 57.671 70.001 1.00 12.82 84 ASN B CA 1
ATOM 1537 C C . ASN B 1 69 ? 16.260 57.296 69.723 1.00 12.47 84 ASN B C 1
ATOM 1538 O O . ASN B 1 69 ? 16.533 56.248 69.165 1.00 10.94 84 ASN B O 1
ATOM 1543 N N . GLU B 1 70 ? 17.195 58.133 70.150 1.00 12.96 85 GLU B N 1
ATOM 1544 C CA . GLU B 1 70 ? 18.604 57.976 69.780 1.00 13.73 85 GLU B CA 1
ATOM 1545 C C . GLU B 1 70 ? 19.260 56.784 70.448 1.00 13.56 85 GLU B C 1
ATOM 1546 O O . GLU B 1 70 ? 20.134 56.144 69.854 1.00 12.09 85 GLU B O 1
ATOM 1552 N N . GLU B 1 71 ? 18.851 56.511 71.689 1.00 13.58 86 GLU B N 1
ATOM 1553 C CA . GLU B 1 71 ? 19.357 55.362 72.424 1.00 13.74 86 GLU B CA 1
ATOM 1554 C C . GLU B 1 71 ? 18.989 54.061 71.717 1.00 11.91 86 GLU B C 1
ATOM 1555 O O . GLU B 1 71 ? 19.818 53.168 71.559 1.00 11.44 86 GLU B O 1
ATOM 1561 N N . ILE B 1 72 ? 17.733 53.937 71.311 1.00 10.85 87 ILE B N 1
ATOM 1562 C CA . ILE B 1 72 ? 17.312 52.811 70.490 1.00 9.28 87 ILE B CA 1
ATOM 1563 C C . ILE B 1 72 ? 18.067 52.739 69.177 1.00 10.00 87 ILE B C 1
ATOM 1564 O O . ILE B 1 72 ? 18.510 51.669 68.768 1.00 9.10 87 ILE B O 1
ATOM 1569 N N . GLN B 1 73 ? 18.212 53.875 68.506 1.00 10.21 88 GLN B N 1
ATOM 1570 C CA . GLN B 1 73 ? 18.837 53.857 67.192 1.00 11.41 88 GLN B CA 1
ATOM 1571 C C . GLN B 1 73 ? 20.325 53.520 67.282 1.00 11.26 88 GLN B C 1
ATOM 1572 O O . GLN B 1 73 ? 20.836 52.821 66.431 1.00 10.88 88 GLN B O 1
ATOM 1578 N N . GLU B 1 74 ? 20.989 53.979 68.333 1.00 13.55 89 GLU B N 1
ATOM 1579 C CA . GLU B 1 74 ? 22.389 53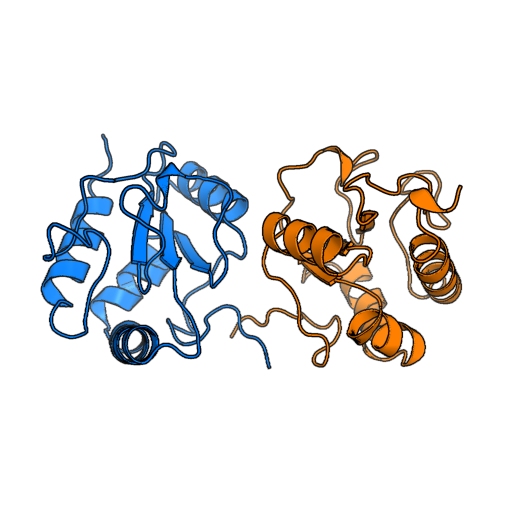.632 68.554 1.00 13.84 89 GLU B CA 1
ATOM 1580 C C . GLU B 1 74 ? 22.556 52.150 68.800 1.00 13.30 89 GLU B C 1
ATOM 1581 O O . GLU B 1 74 ? 23.463 51.531 68.243 1.00 13.81 89 GLU B O 1
ATOM 1587 N N . MET B 1 75 ? 21.702 51.555 69.630 1.00 13.39 90 MET B N 1
ATOM 1588 C CA . MET B 1 75 ? 21.755 50.094 69.814 1.00 12.78 90 MET B CA 1
ATOM 1589 C C . MET B 1 75 ? 21.456 49.325 68.532 1.00 12.35 90 MET B C 1
ATOM 1590 O O . MET B 1 75 ? 22.175 48.382 68.194 1.00 11.69 90 MET B O 1
ATOM 1595 N N . ALA B 1 76 ? 20.405 49.732 67.811 1.00 12.03 91 ALA B N 1
ATOM 1596 C CA . ALA B 1 76 ? 20.020 49.087 66.556 1.00 11.53 91 ALA B CA 1
ATOM 1597 C C . ALA B 1 76 ? 21.159 49.082 65.533 1.00 12.40 91 ALA B C 1
ATOM 1598 O O . ALA B 1 76 ? 21.423 48.070 64.895 1.00 12.78 91 ALA B O 1
ATOM 1600 N N . GLN B 1 77 ? 21.847 50.208 65.402 1.00 13.01 92 GLN B N 1
ATOM 1601 C CA . GLN B 1 77 ? 22.896 50.352 64.410 1.00 13.56 92 GLN B CA 1
ATOM 1602 C C . GLN B 1 77 ? 24.177 49.591 64.811 1.00 13.59 92 GLN B C 1
ATOM 1603 O O . GLN B 1 77 ? 24.820 48.988 63.956 1.00 14.34 92 GLN B O 1
ATOM 1609 N N . ASN B 1 78 ? 24.493 49.552 66.100 1.00 13.37 93 ASN B N 1
ATOM 1610 C CA . ASN B 1 78 ? 25.807 49.075 66.554 1.00 13.81 93 ASN B CA 1
ATOM 1611 C C . ASN B 1 78 ? 25.854 47.811 67.396 1.00 13.42 93 ASN B C 1
ATOM 1612 O O . ASN B 1 78 ? 26.888 47.142 67.422 1.00 14.37 93 ASN B O 1
ATOM 1617 N N . LYS B 1 79 ? 24.760 47.474 68.075 1.00 12.74 94 LYS B N 1
ATOM 1618 C CA . LYS B 1 79 ? 24.742 46.326 68.967 1.00 11.53 94 LYS B CA 1
ATOM 1619 C C . LYS B 1 79 ? 23.856 45.167 68.507 1.00 10.19 94 LYS B C 1
ATOM 1620 O O . LYS B 1 79 ? 23.916 44.094 69.111 1.00 9.74 94 LYS B O 1
ATOM 1626 N N . PHE B 1 80 ? 23.022 45.380 67.494 1.00 8.88 95 PHE B N 1
ATOM 1627 C CA . PHE B 1 80 ? 22.053 44.367 67.044 1.00 9.02 95 PHE B CA 1
ATOM 1628 C C . PHE B 1 80 ? 22.168 44.110 65.557 1.00 8.92 95 PHE B C 1
ATOM 1629 O O . PHE B 1 80 ? 22.659 44.949 64.834 1.00 9.45 95 PHE B O 1
ATOM 1637 N N . ILE B 1 81 ? 21.686 42.948 65.122 1.00 8.47 96 ILE B N 1
ATOM 1638 C CA . ILE B 1 81 ? 21.320 42.716 63.738 1.00 7.54 96 ILE B CA 1
ATOM 1639 C C . ILE B 1 81 ? 19.839 43.042 63.660 1.00 7.78 96 ILE B C 1
ATOM 1640 O O . ILE B 1 81 ? 19.089 42.652 64.524 1.00 7.96 96 ILE B O 1
ATOM 1645 N N . MET B 1 82 ? 19.414 43.754 62.623 1.00 7.81 97 MET B N 1
ATOM 1646 C CA . MET B 1 82 ? 18.047 44.293 62.602 1.00 6.92 97 MET B CA 1
ATOM 1647 C C . MET B 1 82 ? 17.239 43.805 61.396 1.00 7.16 97 MET B C 1
ATOM 1648 O O . MET B 1 82 ? 17.652 43.941 60.263 1.00 7.50 97 MET B O 1
ATOM 1653 N N . LEU B 1 83 ? 16.046 43.284 61.668 1.00 7.23 98 LEU B N 1
ATOM 1654 C CA . LEU B 1 83 ? 15.146 42.788 60.649 1.00 7.33 98 LEU B CA 1
ATOM 1655 C C . LEU B 1 83 ? 13.743 43.263 60.964 1.00 7.34 98 LEU B C 1
ATOM 1656 O O . LEU B 1 83 ? 13.321 43.228 62.122 1.00 6.75 98 LEU B O 1
ATOM 1661 N N . ASN B 1 84 ? 13.028 43.742 59.941 1.00 7.52 99 ASN B N 1
ATOM 1662 C CA . ASN B 1 84 ? 11.598 44.035 60.089 1.00 7.09 99 ASN B CA 1
ATOM 1663 C C . ASN B 1 84 ? 10.808 43.383 58.961 1.00 8.18 99 ASN B C 1
ATOM 1664 O O . ASN B 1 84 ? 11.256 43.366 57.810 1.00 6.86 99 ASN B O 1
ATOM 1669 N N . LEU B 1 85 ? 9.638 42.846 59.316 1.00 8.72 100 LEU B N 1
ATOM 1670 C CA . LEU B 1 85 ? 8.898 41.929 58.465 1.00 9.83 100 LEU B CA 1
ATOM 1671 C C . LEU B 1 85 ? 7.419 42.263 58.538 1.00 10.11 100 LEU B C 1
ATOM 1672 O O . LEU B 1 85 ? 6.919 42.642 59.592 1.00 9.85 100 LEU B O 1
ATOM 1677 N N . MET B 1 86 ? 6.741 42.130 57.404 1.00 10.09 101 MET B N 1
ATOM 1678 C CA . MET B 1 86 ? 5.285 42.294 57.327 1.00 10.67 101 MET B CA 1
ATOM 1679 C C . MET B 1 86 ? 4.600 41.006 56.873 1.00 11.21 101 MET B C 1
ATOM 1680 O O . MET B 1 86 ? 3.426 41.020 56.509 1.00 11.37 101 MET B O 1
ATOM 1685 N N . HIS B 1 87 ? 5.368 39.922 56.833 1.00 10.88 102 HIS B N 1
ATOM 1686 C CA . HIS B 1 87 ? 4.879 38.591 56.522 1.00 11.58 102 HIS B CA 1
ATOM 1687 C C . HIS B 1 87 ? 5.657 37.665 57.434 1.00 11.72 102 HIS B C 1
ATOM 1688 O O . HIS B 1 87 ? 6.830 37.894 57.656 1.00 11.78 102 HIS B O 1
ATOM 1695 N N . GLU B 1 88 ? 5.027 36.616 57.954 1.00 13.23 103 GLU B N 1
ATOM 1696 C CA . GLU B 1 88 ? 5.692 35.750 58.946 1.00 13.99 103 GLU B CA 1
ATOM 1697 C C . GLU B 1 88 ? 6.862 34.935 58.389 1.00 14.42 103 GLU B C 1
ATOM 1698 O O . GLU B 1 88 ? 6.905 34.542 57.195 1.00 14.41 103 GLU B O 1
ATOM 1704 N N . THR B 1 89 ? 7.835 34.686 59.258 1.00 13.80 104 THR B N 1
ATOM 1705 C CA . THR B 1 89 ? 8.934 33.796 58.918 1.00 13.95 104 THR B CA 1
ATOM 1706 C C . THR B 1 89 ? 8.422 32.368 58.965 1.00 14.18 104 THR B C 1
ATOM 1707 O O . THR B 1 89 ? 7.246 32.144 59.266 1.00 13.44 104 THR B O 1
ATOM 1711 N N . THR B 1 90 ? 9.322 31.406 58.710 1.00 14.22 105 THR B N 1
ATOM 1712 C CA . THR B 1 90 ? 8.992 29.985 58.820 1.00 15.37 105 THR B CA 1
ATOM 1713 C C . THR B 1 90 ? 9.205 29.447 60.221 1.00 15.09 105 THR B C 1
ATOM 1714 O O . THR B 1 90 ? 9.024 28.244 60.439 1.00 15.86 105 THR B O 1
ATOM 1718 N N . ASP B 1 91 ? 9.599 30.309 61.159 1.00 14.42 106 ASP B N 1
ATOM 1719 C CA . ASP B 1 91 ? 9.905 29.878 62.533 1.00 15.52 106 ASP B CA 1
ATOM 1720 C C . ASP B 1 91 ? 8.768 30.130 63.527 1.00 15.23 106 ASP B C 1
ATOM 1721 O O . ASP B 1 91 ? 8.483 31.252 63.898 1.00 14.11 106 ASP B O 1
ATOM 1726 N N . LYS B 1 92 ? 8.148 29.053 63.979 1.00 16.70 107 LYS B N 1
ATOM 1727 C CA . LYS B 1 92 ? 7.021 29.116 64.913 1.00 16.66 107 LYS B CA 1
ATOM 1728 C C . LYS B 1 92 ? 7.428 29.669 66.266 1.00 15.55 107 LYS B C 1
ATOM 1729 O O . LYS B 1 92 ? 6.595 30.198 67.019 1.00 15.63 107 LYS B O 1
ATOM 1735 N N . ASN B 1 93 ? 8.716 29.578 66.569 1.00 14.34 108 ASN B N 1
ATOM 1736 C CA . ASN B 1 93 ? 9.237 30.090 67.820 1.00 13.83 108 ASN B CA 1
ATOM 1737 C C . ASN B 1 93 ? 9.258 31.621 67.846 1.00 12.32 108 ASN B C 1
ATOM 1738 O O . ASN B 1 93 ? 9.449 32.211 68.913 1.00 12.06 108 ASN B O 1
ATOM 1743 N N . LEU B 1 94 ? 9.055 32.261 66.684 1.00 11.25 109 LEU B N 1
ATOM 1744 C CA . LEU B 1 94 ? 8.880 33.723 66.646 1.00 10.79 109 LEU B CA 1
ATOM 1745 C C . LEU B 1 94 ? 7.420 34.173 66.863 1.00 11.31 109 LEU B C 1
ATOM 1746 O O . LEU B 1 94 ? 7.149 35.386 66.880 1.00 11.43 109 LEU B O 1
ATOM 1751 N N . SER B 1 95 ? 6.486 33.224 67.012 1.00 12.25 110 SER B N 1
ATOM 1752 C CA . SER B 1 95 ? 5.080 33.547 67.298 1.00 12.79 110 SER B CA 1
ATOM 1753 C C . SER B 1 95 ? 4.478 32.628 68.368 1.00 14.07 110 SER B C 1
ATOM 1754 O O . SER B 1 95 ? 3.392 32.078 68.182 1.00 15.55 110 SER B O 1
ATOM 1757 N N . PRO B 1 96 ? 5.187 32.454 69.506 1.00 13.87 111 PRO B N 1
ATOM 1758 C CA . PRO B 1 96 ? 4.733 31.437 70.465 1.00 14.63 111 PRO B CA 1
ATOM 1759 C C . PRO B 1 96 ? 3.358 31.710 71.075 1.00 14.65 111 PRO B C 1
ATOM 1760 O O . PRO B 1 96 ? 2.645 30.746 71.385 1.00 16.22 111 PRO B O 1
ATOM 1764 N N . ASP B 1 97 ? 2.999 32.988 71.232 1.00 13.81 112 ASP B N 1
ATOM 1765 C CA . ASP B 1 97 ? 1.661 33.388 71.705 1.00 13.36 112 ASP B CA 1
ATOM 1766 C C . ASP B 1 97 ? 0.838 34.168 70.685 1.00 13.50 112 ASP B C 1
ATOM 1767 O O . ASP B 1 97 ? -0.005 34.962 71.064 1.00 13.53 112 ASP B O 1
ATOM 1772 N N . GLY B 1 98 ? 1.072 33.928 69.390 1.00 13.31 113 GLY B N 1
ATOM 1773 C CA . GLY B 1 98 ? 0.257 34.541 68.345 1.00 13.43 113 GLY B CA 1
ATOM 1774 C C . GLY B 1 98 ? 0.963 35.439 67.357 1.00 13.12 113 GLY B C 1
ATOM 1775 O O . GLY B 1 98 ? 2.126 35.839 67.547 1.00 13.81 113 GLY B O 1
ATOM 1776 N N . GLN B 1 99 ? 0.277 35.714 66.258 1.00 13.26 114 GLN B N 1
ATOM 1777 C CA . GLN B 1 99 ? 0.862 36.477 65.149 1.00 13.09 114 GLN B CA 1
ATOM 1778 C C . GLN B 1 99 ? 0.333 37.915 65.077 1.00 12.27 114 GLN B C 1
ATOM 1779 O O . GLN B 1 99 ? 0.316 38.549 64.001 1.00 12.39 114 GLN B O 1
ATOM 1785 N N . TYR B 1 100 ? -0.073 38.444 66.227 1.00 11.17 115 TYR B N 1
ATOM 1786 C CA . TYR B 1 100 ? -0.418 39.863 66.354 1.00 9.68 115 TYR B CA 1
ATOM 1787 C C . TYR B 1 100 ? 0.776 40.780 66.021 1.00 8.99 115 TYR B C 1
ATOM 1788 O O . TYR B 1 100 ? 1.919 40.358 66.090 1.00 8.48 115 TYR B O 1
ATOM 1797 N N . VAL B 1 101 ? 0.476 42.027 65.700 1.00 8.86 116 VAL B N 1
ATOM 1798 C CA . VAL B 1 101 ? 1.461 43.096 65.484 1.00 8.67 116 VAL B CA 1
ATOM 1799 C C . VAL B 1 101 ? 1.076 44.376 66.246 1.00 9.64 116 VAL B C 1
ATOM 1800 O O . VAL B 1 101 ? -0.122 44.596 66.539 1.00 9.66 116 VAL B O 1
ATOM 1804 N N . PRO B 1 102 ? 2.059 45.221 66.572 1.00 9.10 117 PRO B N 1
ATOM 1805 C CA . PRO B 1 102 ? 3.502 44.974 66.366 1.00 9.50 117 PRO B CA 1
ATOM 1806 C C . PRO B 1 102 ? 4.006 43.941 67.350 1.00 9.33 117 PRO B C 1
ATOM 1807 O O . PRO B 1 102 ? 3.413 43.735 68.426 1.00 9.75 117 PRO B O 1
ATOM 1811 N N . ARG B 1 103 ? 5.066 43.258 66.954 1.00 9.45 118 ARG B N 1
ATOM 1812 C CA . ARG B 1 103 ? 5.595 42.182 67.741 1.00 8.98 118 ARG B CA 1
ATOM 1813 C C . ARG B 1 103 ? 7.104 42.172 67.554 1.00 9.02 118 ARG B C 1
ATOM 1814 O O . ARG B 1 103 ? 7.583 42.008 66.422 1.00 9.97 118 ARG B O 1
ATOM 1822 N N . ILE B 1 104 ? 7.834 42.386 68.648 1.00 8.96 119 ILE B N 1
ATOM 1823 C CA . ILE B 1 104 ? 9.304 42.485 68.615 1.00 8.71 119 ILE B CA 1
ATOM 1824 C C . ILE B 1 104 ? 9.903 41.310 69.406 1.00 9.43 119 ILE B C 1
ATOM 1825 O O . ILE B 1 104 ? 9.753 41.194 70.643 1.00 9.88 119 ILE B O 1
ATOM 1830 N N . MET B 1 105 ? 10.577 40.432 68.675 1.00 9.40 120 MET B N 1
ATOM 1831 C CA . MET B 1 105 ? 11.236 39.287 69.258 1.00 9.20 120 MET B CA 1
ATOM 1832 C C . MET B 1 105 ? 12.735 39.482 69.142 1.00 9.42 120 MET B C 1
ATOM 1833 O O . MET B 1 105 ? 13.221 40.040 68.163 1.00 9.80 120 MET B O 1
ATOM 1838 N N . PHE B 1 106 ? 13.437 38.955 70.128 1.00 8.90 121 PHE B N 1
ATOM 1839 C CA . PHE B 1 106 ? 14.889 38.906 70.141 1.00 9.78 121 PHE B CA 1
ATOM 1840 C C . PHE B 1 106 ? 15.394 37.485 70.004 1.00 9.68 121 PHE B C 1
ATOM 1841 O O . PHE B 1 106 ? 14.853 36.553 70.638 1.00 9.78 121 PHE B O 1
ATOM 1849 N N . VAL B 1 107 ? 16.444 37.311 69.201 1.00 9.48 122 VAL B N 1
ATOM 1850 C CA . VAL B 1 107 ? 17.050 36.007 69.034 1.00 9.47 122 VAL B CA 1
ATOM 1851 C C . VAL B 1 107 ? 18.515 36.102 69.464 1.00 10.13 122 VAL B C 1
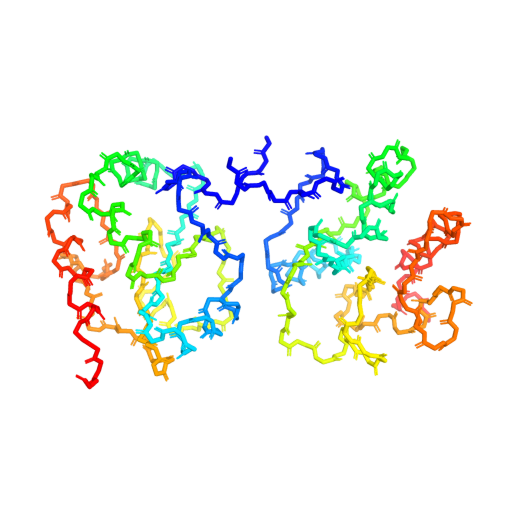ATOM 1852 O O . VAL B 1 107 ? 19.254 36.957 68.990 1.00 8.68 122 VAL B O 1
ATOM 1856 N N . ASP B 1 108 ? 18.903 35.266 70.414 1.00 11.59 123 ASP B N 1
ATOM 1857 C CA . ASP B 1 108 ? 20.284 35.252 70.891 1.00 12.13 123 ASP B CA 1
ATOM 1858 C C . ASP B 1 108 ? 21.205 34.783 69.733 1.00 12.78 123 ASP B C 1
ATOM 1859 O O . ASP B 1 108 ? 20.759 34.033 68.858 1.00 12.95 123 ASP B O 1
ATOM 1864 N N . PRO B 1 109 ? 22.490 35.199 69.723 1.00 14.62 124 PRO B N 1
ATOM 1865 C CA . PRO B 1 109 ? 23.434 34.671 68.700 1.00 15.24 124 PRO B CA 1
ATOM 1866 C C . PRO B 1 109 ? 23.578 33.146 68.694 1.00 16.70 124 PRO B C 1
ATOM 1867 O O . PRO B 1 109 ? 24.095 32.578 67.729 1.00 16.23 124 PRO B O 1
ATOM 1871 N N . SER B 1 110 ? 23.175 32.490 69.780 1.00 17.36 125 SER B N 1
ATOM 1872 C CA . SER B 1 110 ? 23.164 31.023 69.841 1.00 18.96 125 SER B CA 1
ATOM 1873 C C . SER B 1 110 ? 22.001 30.448 69.029 1.00 18.78 125 SER B C 1
ATOM 1874 O O . SER B 1 110 ? 21.879 29.227 68.903 1.00 19.82 125 SER B O 1
ATOM 1877 N N . LEU B 1 111 ? 21.159 31.336 68.490 1.00 17.92 126 LEU B N 1
ATOM 1878 C CA . LEU B 1 111 ? 19.980 31.007 67.642 1.00 17.68 126 LEU B CA 1
ATOM 1879 C C . LEU B 1 111 ? 18.697 30.704 68.417 1.00 17.62 126 LEU B C 1
ATOM 1880 O O . LEU B 1 111 ? 17.650 30.482 67.802 1.00 17.93 126 LEU B O 1
ATOM 1885 N N . THR B 1 112 ? 18.779 30.728 69.748 1.00 16.43 127 THR B N 1
ATOM 1886 C CA . THR B 1 112 ? 17.629 30.536 70.629 1.00 15.91 127 THR B CA 1
ATOM 1887 C C . THR B 1 112 ? 16.840 31.838 70.788 1.00 14.41 127 THR B C 1
ATOM 1888 O O . THR B 1 112 ? 17.417 32.914 71.042 1.00 12.60 127 THR B O 1
ATOM 1892 N N . VAL B 1 113 ? 15.535 31.737 70.580 1.00 11.06 128 VAL B N 1
ATOM 1893 C CA . VAL B 1 113 ? 14.638 32.872 70.696 1.00 11.21 128 VAL B CA 1
ATOM 1894 C C . VAL B 1 113 ? 14.525 33.190 72.174 1.00 10.30 128 VAL B C 1
ATOM 1895 O O . VAL B 1 113 ? 14.377 32.292 72.997 1.00 11.32 128 VAL B O 1
ATOM 1899 N N . ARG B 1 114 ? 14.635 34.480 72.489 1.00 9.59 129 ARG B N 1
ATOM 1900 C CA . ARG B 1 114 ? 14.605 34.959 73.838 1.00 9.25 129 ARG B CA 1
ATOM 1901 C C . ARG B 1 114 ? 13.158 35.133 74.240 1.00 9.62 129 ARG B C 1
ATOM 1902 O O . ARG B 1 114 ? 12.633 36.237 74.249 1.00 8.72 129 ARG B O 1
ATOM 1910 N N . ALA B 1 115 ? 12.538 34.019 74.612 1.00 10.47 130 ALA B N 1
ATOM 1911 C CA . ALA B 1 115 ? 11.119 33.975 74.942 1.00 10.66 130 ALA B CA 1
ATOM 1912 C C . ALA B 1 115 ? 10.879 34.645 76.275 1.00 11.00 130 ALA B C 1
ATOM 1913 O O . ALA B 1 115 ? 9.759 35.049 76.587 1.00 11.21 130 ALA B O 1
ATOM 1915 N N . ASP B 1 116 ? 11.954 34.788 77.050 1.00 9.65 131 ASP B N 1
ATOM 1916 C CA . ASP B 1 116 ? 11.891 35.390 78.365 1.00 10.33 131 ASP B CA 1
ATOM 1917 C C . ASP B 1 116 ? 11.867 36.917 78.321 1.00 10.15 131 ASP B C 1
ATOM 1918 O O . ASP B 1 116 ? 11.645 37.555 79.348 1.00 11.53 131 ASP B O 1
ATOM 1923 N N . ILE B 1 117 ? 12.118 37.503 77.153 1.00 10.16 132 ILE B N 1
ATOM 1924 C CA . ILE B 1 117 ? 12.133 38.963 77.007 1.00 10.42 132 ILE B CA 1
ATOM 1925 C C . ILE B 1 117 ? 10.767 39.409 76.487 1.00 10.79 132 ILE B C 1
ATOM 1926 O O . ILE B 1 117 ? 10.491 39.326 75.297 1.00 11.02 132 ILE B O 1
ATOM 1931 N N . ALA B 1 118 ? 9.924 39.858 77.420 1.00 11.71 133 ALA B N 1
ATOM 1932 C CA . ALA B 1 118 ? 8.511 40.185 77.164 1.00 12.12 133 ALA B CA 1
ATOM 1933 C C . ALA B 1 118 ? 8.152 41.587 77.616 1.00 12.27 133 ALA B C 1
ATOM 1934 O O . ALA B 1 118 ? 8.816 42.204 78.484 1.00 12.55 133 ALA B O 1
ATOM 1936 N N . GLY B 1 11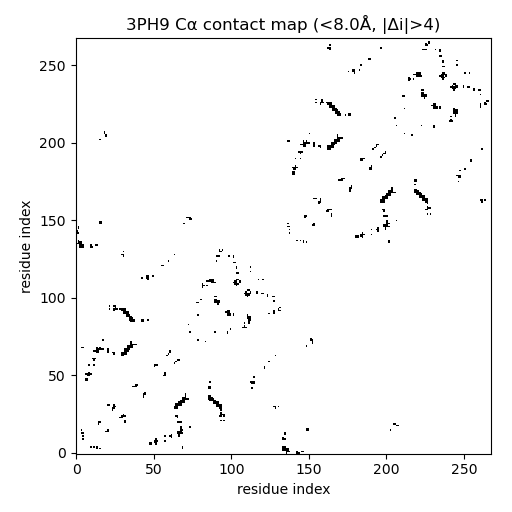9 ? 7.064 42.085 77.044 1.00 12.07 134 GLY B N 1
ATOM 1937 C CA . GLY B 1 119 ? 6.570 43.391 77.386 1.00 12.16 134 GLY B CA 1
ATOM 1938 C C . GLY B 1 119 ? 5.570 43.285 78.523 1.00 12.66 134 GLY B C 1
ATOM 1939 O O . GLY B 1 119 ? 5.535 42.306 79.238 1.00 12.18 134 GLY B O 1
ATOM 1940 N N . ARG B 1 120 ? 4.734 44.307 78.610 1.00 12.92 135 ARG B N 1
ATOM 1941 C CA . ARG B 1 120 ? 3.836 44.556 79.725 1.00 14.37 135 ARG B CA 1
ATOM 1942 C C . ARG B 1 120 ? 2.525 43.748 79.668 1.00 13.59 135 ARG B C 1
ATOM 1943 O O . ARG B 1 120 ? 1.837 43.662 80.673 1.00 13.30 135 ARG B O 1
ATOM 1951 N N . TYR B 1 121 ? 2.187 43.170 78.510 1.00 13.21 136 TYR B N 1
ATOM 1952 C CA . TYR B 1 121 ? 0.902 42.468 78.311 1.00 13.89 136 TYR B CA 1
ATOM 1953 C C . TYR B 1 121 ? 1.056 40.956 78.348 1.00 14.21 136 TYR B C 1
ATOM 1954 O O . TYR B 1 121 ? 1.602 40.351 77.435 1.00 12.93 136 TYR B O 1
ATOM 1963 N N . SER B 1 122 ? 0.538 40.330 79.405 1.00 15.32 137 SER B N 1
ATOM 1964 C CA . SER B 1 122 ? 0.658 38.879 79.552 1.00 15.91 137 SER B CA 1
ATOM 1965 C C . SER B 1 122 ? -0.023 38.067 78.422 1.00 15.27 137 SER B C 1
ATOM 1966 O O . SER B 1 122 ? 0.424 36.984 78.089 1.00 15.43 137 SER B O 1
ATOM 1969 N N . ASN B 1 123 ? -1.054 38.614 77.794 1.00 14.87 138 ASN B N 1
ATOM 1970 C CA . ASN B 1 123 ? -1.752 37.908 76.706 1.00 14.77 138 ASN B CA 1
ATOM 1971 C C . ASN B 1 123 ? -1.167 38.178 75.298 1.00 13.62 138 ASN B C 1
ATOM 1972 O O . ASN B 1 123 ? -1.606 37.582 74.313 1.00 13.66 138 ASN B O 1
ATOM 1977 N N . ARG B 1 124 ? -0.219 39.116 75.220 1.00 12.68 139 ARG B N 1
ATOM 1978 C CA . ARG B 1 124 ? 0.462 39.520 73.994 1.00 11.57 139 ARG B CA 1
ATOM 1979 C C . ARG B 1 124 ? 1.900 39.849 74.397 1.00 10.99 139 ARG B C 1
ATOM 1980 O O . ARG B 1 124 ? 2.309 40.997 74.427 1.00 9.59 139 ARG B O 1
ATOM 1988 N N . LEU B 1 125 ? 2.653 38.810 74.738 1.00 10.16 140 LEU B N 1
ATOM 1989 C CA . LEU B 1 125 ? 3.940 38.965 75.410 1.00 10.40 140 LEU B CA 1
ATOM 1990 C C . LEU B 1 125 ? 4.999 39.828 74.711 1.00 9.81 140 LEU B C 1
ATOM 1991 O O . LEU B 1 125 ? 5.902 40.316 75.369 1.00 9.80 140 LEU B O 1
ATOM 1996 N N . TYR B 1 126 ? 4.895 40.014 73.394 1.00 9.35 141 TYR B N 1
ATOM 1997 C CA . TYR B 1 126 ? 5.959 40.659 72.628 1.00 8.31 141 TYR B CA 1
ATOM 1998 C C . TYR B 1 126 ? 5.508 41.899 71.879 1.00 7.97 141 TYR B C 1
ATOM 1999 O O . TYR B 1 126 ? 6.210 42.351 71.001 1.00 7.63 141 TYR B O 1
ATOM 2008 N N . THR B 1 127 ? 4.358 42.456 72.267 1.00 8.70 142 THR B N 1
ATOM 2009 C CA . THR B 1 127 ? 3.918 43.756 71.781 1.00 7.72 142 THR B CA 1
ATOM 2010 C C . THR B 1 127 ? 4.295 44.896 72.745 1.00 8.69 142 THR B C 1
ATOM 2011 O O . THR B 1 127 ? 4.472 44.724 73.981 1.00 7.96 142 THR B O 1
ATOM 2015 N N . TYR B 1 128 ? 4.453 46.072 72.130 1.00 8.47 143 TYR B N 1
ATOM 2016 C CA . TYR B 1 128 ? 4.821 47.297 72.806 1.00 8.26 143 TYR B CA 1
ATOM 2017 C C . TYR B 1 128 ? 3.988 48.434 72.206 1.00 9.37 143 TYR B C 1
ATOM 2018 O O . TYR B 1 128 ? 3.733 48.467 70.984 1.00 9.09 143 TYR B O 1
ATOM 2027 N N . GLU B 1 129 ? 3.543 49.330 73.083 1.00 9.58 144 GLU B N 1
ATOM 2028 C CA . GLU B 1 129 ? 2.907 50.580 72.677 1.00 10.76 144 GLU B CA 1
ATOM 2029 C C . GLU B 1 129 ? 3.904 51.705 73.008 1.00 10.17 144 GLU B C 1
ATOM 2030 O O . GLU B 1 129 ? 4.900 51.440 73.672 1.00 10.12 144 GLU B O 1
ATOM 2036 N N . PRO B 1 130 ? 3.660 52.951 72.544 1.00 9.79 145 PRO B N 1
ATOM 2037 C CA . PRO B 1 130 ? 4.653 53.983 72.843 1.00 10.38 145 PRO B CA 1
ATOM 2038 C C . PRO B 1 130 ? 4.882 54.185 74.341 1.00 11.18 145 PRO B C 1
ATOM 2039 O O . PRO B 1 130 ? 5.999 54.503 74.756 1.00 11.69 145 PRO B O 1
ATOM 2043 N N . ARG B 1 131 ? 3.850 53.967 75.150 1.00 11.15 146 ARG B N 1
ATOM 2044 C CA . ARG B 1 131 ? 4.000 54.101 76.608 1.00 12.25 146 ARG B CA 1
ATOM 2045 C C . ARG B 1 131 ? 4.970 53.077 77.186 1.00 11.98 146 ARG B C 1
ATOM 2046 O O . ARG B 1 131 ? 5.436 53.254 78.303 1.00 11.77 146 ARG B O 1
ATOM 2054 N N . ASP B 1 132 ? 5.263 52.008 76.435 1.00 10.61 147 ASP B N 1
ATOM 2055 C CA . ASP B 1 132 ? 6.211 50.981 76.874 1.00 11.11 147 ASP B CA 1
ATOM 2056 C C . ASP B 1 132 ? 7.624 51.174 76.296 1.00 11.22 147 ASP B C 1
ATOM 2057 O O . ASP B 1 132 ? 8.455 50.274 76.384 1.00 11.15 147 ASP B O 1
ATOM 2062 N N . LEU B 1 133 ? 7.922 52.333 75.708 1.00 11.02 148 LEU B N 1
ATOM 2063 C CA . LEU B 1 133 ? 9.270 52.518 75.104 1.00 11.00 148 LEU B CA 1
ATOM 2064 C C . LEU B 1 133 ? 10.419 52.326 76.113 1.00 10.71 148 LEU B C 1
ATOM 2065 O O . LEU B 1 133 ? 11.424 51.676 75.792 1.00 9.99 148 LEU B O 1
ATOM 2070 N N . PRO B 1 134 ? 10.285 52.863 77.351 1.00 11.01 149 PRO B N 1
ATOM 2071 C CA . PRO B 1 134 ? 11.344 52.580 78.331 1.00 11.21 149 PRO B CA 1
ATOM 2072 C C . PRO B 1 134 ? 11.553 51.094 78.599 1.00 10.47 149 PRO B C 1
ATOM 2073 O O . PRO B 1 134 ? 12.690 50.643 78.738 1.00 11.26 149 PRO B O 1
ATOM 2077 N N . LEU B 1 135 ? 10.469 50.337 78.619 1.00 9.93 150 LEU B N 1
ATOM 2078 C CA . LEU B 1 135 ? 10.564 48.902 78.805 1.00 9.38 150 LEU B CA 1
ATOM 2079 C C . LEU B 1 135 ? 11.199 48.227 77.591 1.00 9.25 150 LEU B C 1
ATOM 2080 O O . LEU B 1 135 ? 11.983 47.278 77.742 1.00 9.46 150 LEU B O 1
ATOM 2085 N N . LEU B 1 136 ? 10.865 48.697 76.390 1.00 8.60 151 LEU B N 1
ATOM 2086 C CA . LEU B 1 136 ? 11.506 48.169 75.198 1.00 8.66 151 LEU B CA 1
ATOM 2087 C C . LEU B 1 136 ? 13.014 48.387 75.250 1.00 8.93 151 LEU B C 1
ATOM 2088 O O . LEU B 1 136 ? 13.801 47.488 74.943 1.00 8.48 151 LEU B O 1
ATOM 2093 N N . ILE B 1 137 ? 13.421 49.581 75.659 1.00 9.81 152 ILE B N 1
ATOM 2094 C CA . ILE B 1 137 ? 14.839 49.898 75.783 1.00 10.16 152 ILE B CA 1
ATOM 2095 C C . ILE B 1 137 ? 15.530 48.967 76.790 1.00 11.04 152 ILE B C 1
ATOM 2096 O O . ILE B 1 137 ? 16.596 48.376 76.507 1.00 10.88 152 ILE B O 1
ATOM 2101 N N . GLU B 1 138 ? 14.926 48.846 77.970 1.00 11.92 153 GLU B N 1
ATOM 2102 C CA . GLU B 1 138 ? 15.382 47.908 78.993 1.00 12.40 153 GLU B CA 1
ATOM 2103 C C . GLU B 1 138 ? 15.485 46.464 78.434 1.00 11.33 153 GLU B C 1
ATOM 2104 O O . GLU B 1 138 ? 16.454 45.741 78.693 1.00 11.19 153 GLU B O 1
ATOM 2110 N N . ASN B 1 139 ? 14.493 46.064 77.649 1.00 10.45 154 ASN B N 1
ATOM 2111 C CA . ASN B 1 139 ? 14.463 44.726 77.065 1.00 10.55 154 ASN B CA 1
ATOM 2112 C C . ASN B 1 139 ? 15.542 44.494 76.010 1.00 10.28 154 ASN B C 1
ATOM 2113 O O . ASN B 1 139 ? 16.085 43.396 75.909 1.00 9.57 154 ASN B O 1
ATOM 2118 N N . MET B 1 140 ? 15.838 45.521 75.234 1.00 10.54 155 MET B N 1
ATOM 2119 C CA . MET B 1 140 ? 16.972 45.473 74.305 1.00 10.77 155 MET B CA 1
ATOM 2120 C C . MET B 1 140 ? 18.267 45.206 75.087 1.00 11.87 155 MET B C 1
ATOM 2121 O O . MET B 1 140 ? 19.087 44.390 74.692 1.00 11.19 155 MET B O 1
ATOM 2126 N N . LYS B 1 141 ? 18.426 45.868 76.227 1.00 12.44 156 LYS B N 1
ATOM 2127 C CA . LYS B 1 141 ? 19.606 45.673 77.075 1.00 12.91 156 LYS B CA 1
ATOM 2128 C C . LYS B 1 141 ? 19.704 44.259 77.656 1.00 12.80 156 LYS B C 1
ATOM 2129 O O . LYS B 1 141 ? 20.795 43.714 77.806 1.00 13.23 156 LYS B O 1
ATOM 2135 N N . LYS B 1 142 ? 18.559 43.654 77.960 1.00 13.22 157 LYS B N 1
ATOM 2136 C CA . LYS B 1 142 ? 18.487 42.291 78.483 1.00 13.02 157 LYS B CA 1
ATOM 2137 C C . LYS B 1 142 ? 18.917 41.300 77.413 1.00 12.06 157 LYS B C 1
ATOM 2138 O O . LYS B 1 142 ? 19.560 40.275 77.706 1.00 11.57 157 LYS B O 1
ATOM 2144 N N . ALA B 1 143 ? 18.542 41.586 76.173 1.00 10.92 158 ALA B N 1
ATOM 2145 C CA . ALA B 1 143 ? 18.933 40.750 75.052 1.00 11.11 158 ALA B CA 1
ATOM 2146 C C . ALA B 1 143 ? 20.456 40.776 74.834 1.00 11.96 158 ALA B C 1
ATOM 2147 O O . ALA B 1 143 ? 21.043 39.800 74.360 1.00 12.14 158 ALA B O 1
ATOM 2149 N N . LEU B 1 144 ? 21.077 41.894 75.191 1.00 13.37 159 LEU B N 1
ATOM 2150 C CA . LEU B 1 144 ? 22.525 42.082 75.035 1.00 14.41 159 LEU B CA 1
ATOM 2151 C C . LEU B 1 144 ? 23.279 41.380 76.167 1.00 15.84 159 LEU B C 1
ATOM 2152 O O . LEU B 1 144 ? 24.487 41.253 76.122 1.00 16.08 159 LEU B O 1
ATOM 2157 N N . ARG B 1 145 ? 22.548 40.891 77.166 1.00 17.51 160 ARG B N 1
ATOM 2158 C CA . ARG B 1 145 ? 23.070 39.916 78.101 1.00 18.85 160 ARG B CA 1
ATOM 2159 C C . ARG B 1 145 ? 22.805 38.512 77.568 1.00 19.49 160 ARG B C 1
ATOM 2160 O O . ARG B 1 145 ? 21.745 37.911 77.769 1.00 18.84 160 ARG B O 1
ATOM 2168 N N . LEU B 1 146 ? 23.815 37.988 76.885 1.00 19.44 161 LEU B N 1
ATOM 2169 C CA . LEU B 1 146 ? 23.666 36.794 76.093 1.00 19.58 161 LEU B CA 1
ATOM 2170 C C . LEU B 1 146 ? 23.426 35.576 76.970 1.00 20.83 161 LEU B C 1
ATOM 2171 O O . LEU B 1 146 ? 23.865 35.531 78.126 1.00 21.19 161 LEU B O 1
ATOM 2176 N N . ILE B 1 147 ? 22.741 34.590 76.413 1.00 21.16 162 ILE B N 1
ATOM 2177 C CA . ILE B 1 147 ? 22.547 33.298 77.077 1.00 22.84 162 ILE B CA 1
ATOM 2178 C C . ILE B 1 147 ? 23.880 32.637 77.534 1.00 25.15 162 ILE B C 1
ATOM 2179 O O . ILE B 1 147 ? 23.967 32.092 78.641 1.00 24.98 162 ILE B O 1
ATOM 2184 N N . GLN B 1 148 ? 24.906 32.701 76.686 1.00 27.79 163 GLN B N 1
ATOM 2185 C CA . GLN B 1 148 ? 26.236 32.106 77.011 1.00 30.48 163 GLN B CA 1
ATOM 2186 C C . GLN B 1 148 ? 26.840 32.606 78.319 1.00 31.82 163 GLN B C 1
ATOM 2187 O O . GLN B 1 148 ? 27.596 31.872 78.974 1.00 32.69 163 GLN B O 1
ATOM 2193 N N . SER B 1 149 ? 26.542 33.858 78.662 1.00 33.43 164 SER B N 1
ATOM 2194 C CA . SER B 1 149 ? 27.010 34.484 79.901 1.00 34.93 164 SER B CA 1
ATOM 2195 C C . SER B 1 149 ? 26.514 33.795 81.175 1.00 35.57 164 SER B C 1
ATOM 2196 O O . SER B 1 149 ? 27.144 33.914 82.220 1.00 35.95 164 SER B O 1
ATOM 2199 N N . GLU B 1 150 ? 25.387 33.087 81.084 1.00 36.21 165 GLU B N 1
ATOM 2200 C CA . GLU B 1 150 ? 24.764 32.428 82.243 1.00 36.82 165 GLU B CA 1
ATOM 2201 C C . GLU B 1 150 ? 25.549 31.208 82.751 1.00 37.11 165 GLU B C 1
ATOM 2202 O O . GLU B 1 150 ? 26.711 31.000 82.395 1.00 36.69 165 GLU B O 1
#

GO terms:
  GO:0002162 dystroglycan binding (F, IDA)
  GO:0005515 protein binding (F, IPI)
  GO:0005783 endoplasmic reticulum (C, IDA)

Sequence (268 aa):
PQTLSRGWGDDITWVQTYEEGLFYAQKSKKPLMVIHHLEDCQYSQALKKVFAQNEEIQEMAQNKFIMLNLMHETTDKNLSPDGQYVPRIMFVDPSLTVRADIAGRYSNRLYTYEPRDLPLLIENMKKALRLIQPQTLSRGWGDDITWVQTYEEGLFYAQKSKKPLMVIHHLEDCQYSQALKKVFAQNEEIQEMAQNKFIMLNLMHETTDKNLSPDGQYVPRIMFVDPSLTVRADIAGRYSNRLYTYEPRDLPLLIENMKKALRLIQSE

B-factor: mean 15.49, std 6.85, range [4.19, 45.79]

Secondary structure (DSSP, 8-state):
--BSSTTS-TTS---SSHHHHHHHHHHHT--EEEEE--TT-HHHHHHHHHHHH-HHHHHHHHHT-EEEEESS--S-GGG-TT---SSEEEEE-TTS-B-TT---S-TTSTT---GGGHHHHHHHHHHHHS---/--BSSTTS-TTS---SSHHHHHHHHHHHT--EEEEE--TT-HHHHHHHHHHHH-HHHHHHHHHT-EEEEESS--S-GGG-TT---SSEEEEE-TTS-B-TT---S-TTSTT---GGGHHHHHHHHHHHTS-GGG-

Organism: Homo sapiens (NCBI:txid9606)

CATH classification: 3.40.30.10

Nearest PDB structures (foldseek):
  3ph9-assembly1_A  TM=1.008E+00  e=2.060E-29  Homo sapiens
  1sen-assembly1_A  TM=9.163E-01  e=2.004E-12  Homo sapiens
  2lns-assembly1_B  TM=7.611E-01  e=1.171E-15  Homo sapiens
  3f9u-assembly1_A  TM=6.767E-01  e=3.649E-05  Bacteroides fragilis NCTC 9343
  7tkv-assembly1_B  TM=7.090E-01  e=6.049E-04  Brucella abortus 2308